Protein AF-D3AP12-F1 (afdb_monomer_lite)

Radius of gyration: 23.15 Å; chains: 1; bounding box: 56×52×68 Å

Secondary structure (DSSP, 8-state):
-IIIIIIHHT-TTEEEGGGGGGSPPP-TT--SSHHHHTTT-GGGSS----PPPB-TTSPBPSS----SPTTTT-EEE-HHHHHHHHHHHHSSSS---HHHHHHHSSPEEPTTSPEESEETTEEE-SSTTEEEEEEEETTEEEEEEEE-STTS-EEEEEEESBTT---HHHHHHHHHTT-GGGS--S-TTTEEEEEESS-HHHHHHHHHHHHHHTT--EEEEEEHHHHHHHTT----SEEEEEE--HHHHHHHHHH-GGGGGG-SEEEEEEE-TTS-EEEEEE-HHHHHHTTT-TT-HHHHHHHHHHHHHHHHHH---

Foldseek 3Di:
DCVLQCVLLVQPFKDFPVCNVVFDADDPVDDPCLVVVCVVDVCSVDHDHDDFFAEPVRDTDPDPDPPDDPVGDRMDHDLVSVVSSVVCLLDCNNPVDVVVNVQQQDFDQDPVRDTHQDGSQWGHFLQASWIKHWDFDHRKIWIWIARNPPVQGDIDIDIGSGGPDDCVQVRQCVSCVVPVSSHPVDDVVFKDKDWFRDALVQLVVLLVVVCVVVVKDFPDKDFVQVVQVVVVHHDFGKIKTAIGDPVLVVVLCVLPVVLVVCDDFMWMWGADPSRIIMIIGTQQLVSCVVVPCSVPPSSVVVNVVSVVSNVSSRDPD

Structure (mmCIF, N/CA/C/O backbone):
data_AF-D3AP12-F1
#
_entry.id   AF-D3AP12-F1
#
loop_
_atom_site.group_PDB
_atom_site.id
_atom_site.type_symbol
_atom_site.label_atom_id
_atom_site.label_alt_id
_atom_site.label_comp_id
_atom_site.label_asym_id
_atom_site.label_entity_id
_atom_site.label_seq_id
_atom_site.pdbx_PDB_ins_code
_atom_site.Cartn_x
_atom_site.Cartn_y
_atom_site.Cartn_z
_atom_site.occupancy
_atom_site.B_iso_or_equiv
_atom_site.auth_seq_id
_atom_site.auth_comp_id
_atom_site.auth_asym_id
_atom_site.auth_atom_id
_atom_site.pdbx_PDB_model_num
ATOM 1 N N . MET A 1 1 ? 12.967 12.420 -22.896 1.00 84.19 1 MET A N 1
ATOM 2 C CA . MET A 1 1 ? 12.686 11.049 -22.426 1.00 84.19 1 MET A CA 1
ATOM 3 C C . MET A 1 1 ? 13.254 10.006 -23.385 1.00 84.19 1 MET A C 1
ATOM 5 O O . MET A 1 1 ? 14.245 9.418 -22.995 1.00 84.19 1 MET A O 1
ATOM 9 N N . LYS A 1 2 ? 12.761 9.862 -24.634 1.00 89.25 2 LYS A N 1
ATOM 10 C CA . LYS A 1 2 ? 13.274 8.876 -25.624 1.00 89.25 2 LYS A CA 1
ATOM 11 C C . LYS A 1 2 ? 14.811 8.801 -25.703 1.00 89.25 2 LYS A C 1
ATOM 13 O O . LYS A 1 2 ? 15.389 7.842 -25.213 1.00 89.25 2 LYS A O 1
ATOM 18 N N . LYS A 1 3 ? 15.476 9.868 -26.162 1.00 92.50 3 LYS A N 1
ATOM 19 C CA . LYS A 1 3 ? 16.948 9.924 -26.269 1.00 92.50 3 LYS A CA 1
ATOM 20 C C . LYS A 1 3 ? 17.700 9.720 -24.947 1.00 92.50 3 LYS A C 1
ATOM 22 O O . LYS A 1 3 ? 18.680 8.995 -24.881 1.00 92.50 3 LYS A O 1
ATOM 27 N N . ASN A 1 4 ? 17.256 10.397 -23.887 1.00 92.25 4 ASN A N 1
ATOM 28 C CA . ASN A 1 4 ? 18.016 10.497 -22.633 1.00 92.25 4 ASN A CA 1
ATOM 29 C C . ASN A 1 4 ? 17.721 9.370 -21.630 1.00 92.25 4 ASN A C 1
ATOM 31 O O . ASN A 1 4 ? 18.328 9.360 -20.566 1.00 92.25 4 ASN A O 1
ATOM 35 N N . GLN A 1 5 ? 16.757 8.492 -21.914 1.00 93.88 5 GLN A N 1
ATOM 36 C CA . GLN A 1 5 ? 16.388 7.381 -21.033 1.00 93.88 5 GLN A CA 1
ATOM 37 C C . GLN A 1 5 ? 16.180 6.099 -21.839 1.00 93.88 5 GLN A C 1
ATOM 39 O O . GLN A 1 5 ? 16.928 5.154 -21.639 1.00 93.88 5 GLN A O 1
ATOM 44 N N . PHE A 1 6 ? 15.232 6.077 -22.785 1.00 94.44 6 PHE A N 1
ATOM 45 C CA . PHE A 1 6 ? 14.882 4.845 -23.509 1.00 94.44 6 PHE A CA 1
ATOM 46 C C . PHE A 1 6 ? 16.038 4.363 -24.392 1.00 94.44 6 PHE A C 1
ATOM 48 O O . PHE A 1 6 ? 16.522 3.252 -24.225 1.00 94.44 6 PHE A O 1
ATOM 55 N N . GLU A 1 7 ? 16.532 5.226 -25.283 1.00 94.56 7 GLU A N 1
ATOM 56 C CA . GLU A 1 7 ? 17.661 4.921 -26.171 1.00 94.56 7 GLU A CA 1
ATOM 57 C C . GLU A 1 7 ? 18.966 4.781 -25.383 1.00 94.56 7 GLU A C 1
ATOM 59 O O . GLU A 1 7 ? 19.749 3.876 -25.649 1.00 94.56 7 GLU A O 1
ATOM 64 N N . LEU A 1 8 ? 19.181 5.649 -24.384 1.00 94.62 8 LEU A N 1
ATOM 65 C CA . LEU A 1 8 ? 20.383 5.631 -23.546 1.00 94.62 8 LEU A CA 1
ATOM 66 C C . LEU A 1 8 ? 20.559 4.299 -22.802 1.00 94.62 8 LEU A C 1
ATOM 68 O O . LEU A 1 8 ? 21.684 3.821 -22.687 1.00 94.62 8 LEU A O 1
ATOM 72 N N . LEU A 1 9 ? 19.468 3.727 -22.288 1.00 95.31 9 LEU A N 1
ATOM 73 C CA . LEU A 1 9 ? 19.483 2.452 -21.566 1.00 95.31 9 LEU A CA 1
ATOM 74 C C . LEU A 1 9 ? 19.163 1.247 -22.460 1.00 95.31 9 LEU A C 1
ATOM 76 O O . LEU A 1 9 ? 19.196 0.117 -21.985 1.00 95.31 9 LEU A O 1
ATOM 80 N N . GLY A 1 10 ? 18.861 1.468 -23.743 1.00 94.69 10 GLY A N 1
ATOM 81 C CA . GLY A 1 10 ? 18.503 0.401 -24.673 1.00 94.69 10 GLY A CA 1
ATOM 82 C C . GLY A 1 10 ? 17.196 -0.315 -24.315 1.00 94.69 10 GLY A C 1
ATOM 83 O O . GLY A 1 10 ? 17.117 -1.527 -24.489 1.00 94.69 10 GLY A O 1
ATOM 84 N N . LEU A 1 11 ? 16.192 0.415 -23.819 1.00 94.38 11 LEU A N 1
ATOM 85 C CA . LEU A 1 11 ? 14.867 -0.118 -23.473 1.00 94.38 11 LEU A CA 1
ATOM 86 C C . LEU A 1 11 ? 14.094 -0.456 -24.758 1.00 94.38 11 LEU A C 1
ATOM 88 O O . LEU A 1 11 ? 13.588 0.438 -25.443 1.00 94.38 11 LEU A O 1
ATOM 92 N N . LYS A 1 12 ? 14.077 -1.738 -25.134 1.00 90.62 12 LYS A N 1
ATOM 93 C CA . LYS A 1 12 ? 13.612 -2.210 -26.453 1.00 90.62 12 LYS A CA 1
ATOM 94 C C . LYS A 1 12 ? 12.097 -2.327 -26.568 1.00 90.62 12 LYS A C 1
ATOM 96 O O . LYS A 1 12 ? 11.586 -2.289 -27.682 1.00 90.62 12 LYS A O 1
ATOM 101 N N . HIS A 1 13 ? 11.401 -2.459 -25.448 1.00 92.38 13 HIS A N 1
ATOM 102 C CA . HIS A 1 13 ? 9.959 -2.666 -25.341 1.00 92.38 13 HIS A CA 1
ATOM 103 C C . HIS A 1 13 ? 9.281 -1.492 -24.625 1.00 92.38 13 HIS A C 1
ATOM 105 O O . HIS A 1 13 ? 8.250 -1.660 -23.977 1.00 92.38 13 HIS A O 1
ATOM 111 N N . THR A 1 14 ? 9.863 -0.294 -24.751 1.00 93.94 14 THR A N 1
ATOM 112 C CA . THR A 1 14 ? 9.363 0.940 -24.143 1.00 93.94 14 THR A CA 1
ATOM 113 C C . THR A 1 14 ? 9.067 1.994 -25.200 1.00 93.94 14 THR A C 1
ATOM 115 O O . THR A 1 14 ? 9.917 2.341 -26.022 1.00 93.94 14 THR A O 1
ATOM 118 N N . SER A 1 15 ? 7.861 2.557 -25.176 1.00 92.12 15 SER A N 1
ATOM 119 C CA . SER A 1 15 ? 7.468 3.640 -26.079 1.00 92.12 15 SER A CA 1
ATOM 120 C C . SER A 1 15 ? 6.379 4.527 -25.472 1.00 92.12 15 SER A C 1
ATOM 122 O O . SER A 1 15 ? 5.892 4.279 -24.373 1.00 92.12 15 SER A O 1
ATOM 124 N N . PHE A 1 16 ? 6.012 5.592 -26.184 1.00 91.06 16 PHE A N 1
ATOM 125 C CA . PHE A 1 16 ? 4.726 6.247 -25.937 1.00 91.06 16 PHE A CA 1
ATOM 126 C C . PHE A 1 16 ? 3.632 5.523 -26.725 1.00 91.06 16 PHE A C 1
ATOM 128 O O . PHE A 1 16 ? 3.944 4.760 -27.638 1.00 91.06 16 PHE A O 1
ATOM 135 N N . SER A 1 17 ? 2.363 5.790 -26.417 1.00 86.19 17 SER A N 1
ATOM 136 C CA . SER A 1 17 ? 1.217 5.137 -27.074 1.00 86.19 17 SER A CA 1
ATOM 137 C C . SER A 1 17 ? 1.277 5.151 -28.612 1.00 86.19 17 SER A C 1
ATOM 139 O O . SER A 1 17 ? 0.956 4.150 -29.248 1.00 86.19 17 SER A O 1
ATOM 141 N N . ASP A 1 18 ? 1.766 6.241 -29.215 1.00 85.88 18 ASP A N 1
ATOM 142 C CA . ASP A 1 18 ? 1.942 6.388 -30.670 1.00 85.88 18 ASP A CA 1
ATOM 143 C C . ASP A 1 18 ? 3.005 5.456 -31.283 1.00 85.88 18 ASP A C 1
ATOM 145 O O . ASP A 1 18 ? 3.006 5.228 -32.492 1.00 85.88 18 ASP A O 1
ATOM 149 N N . GLY A 1 19 ? 3.910 4.913 -30.466 1.00 87.81 19 GLY A N 1
ATOM 150 C CA . GLY A 1 19 ? 4.973 4.000 -30.879 1.00 87.81 19 GLY A CA 1
ATOM 151 C C . GLY A 1 19 ? 4.616 2.517 -30.783 1.00 87.81 19 GLY A C 1
ATOM 152 O O . GLY A 1 19 ? 5.310 1.709 -31.398 1.00 87.81 19 GLY A O 1
ATOM 153 N N . LEU A 1 20 ? 3.542 2.152 -30.074 1.00 86.00 20 LEU A N 1
ATOM 154 C CA . LEU A 1 20 ? 3.150 0.751 -29.869 1.00 86.00 20 LEU A CA 1
ATOM 155 C C . LEU A 1 20 ? 2.959 -0.045 -31.173 1.00 86.00 20 LEU A C 1
ATOM 157 O O . LEU A 1 20 ? 3.467 -1.166 -31.242 1.00 86.00 20 LEU A O 1
ATOM 161 N N . PRO A 1 21 ? 2.324 0.501 -32.236 1.00 86.25 21 PRO A N 1
ATOM 162 C CA . PRO A 1 21 ? 2.138 -0.237 -33.488 1.00 86.25 21 PRO A CA 1
ATOM 163 C C . PRO A 1 21 ? 3.442 -0.619 -34.203 1.00 86.25 21 PRO A C 1
ATOM 165 O O . PRO A 1 21 ? 3.416 -1.453 -35.104 1.00 86.25 21 PRO A O 1
ATOM 168 N N . ALA A 1 22 ? 4.575 -0.005 -33.843 1.00 86.88 22 ALA A N 1
ATOM 169 C CA . ALA A 1 22 ? 5.873 -0.323 -34.433 1.00 86.88 22 ALA A CA 1
ATOM 170 C C . ALA A 1 22 ? 6.513 -1.586 -33.833 1.00 86.88 22 ALA A C 1
ATOM 172 O O . ALA A 1 22 ? 7.444 -2.134 -34.427 1.00 86.88 22 ALA A O 1
ATOM 173 N N . PHE A 1 23 ? 6.041 -2.056 -32.672 1.00 86.75 23 PHE A N 1
ATOM 174 C CA . PHE A 1 23 ? 6.537 -3.292 -32.079 1.00 86.75 23 PHE A CA 1
ATOM 175 C C . PHE A 1 23 ? 5.974 -4.505 -32.803 1.00 86.75 23 PHE A C 1
ATOM 177 O O . PHE A 1 23 ? 4.769 -4.612 -33.045 1.00 86.75 23 PHE A O 1
ATOM 184 N N . ARG A 1 24 ? 6.855 -5.462 -33.095 1.00 84.94 24 ARG A N 1
ATOM 185 C CA . ARG A 1 24 ? 6.434 -6.766 -33.590 1.00 84.94 24 ARG A CA 1
ATOM 186 C C . ARG A 1 24 ? 5.624 -7.465 -32.502 1.00 84.94 24 ARG A C 1
ATOM 188 O O . ARG A 1 24 ? 6.163 -7.739 -31.439 1.00 84.94 24 ARG A O 1
ATOM 195 N N . GLN A 1 25 ? 4.373 -7.774 -32.814 1.00 84.62 25 GLN A N 1
ATOM 196 C CA . GLN A 1 25 ? 3.506 -8.566 -31.952 1.00 84.62 25 GLN A CA 1
ATOM 197 C C . GLN A 1 25 ? 3.727 -10.058 -32.219 1.00 84.62 25 GLN A C 1
ATOM 199 O O . GLN A 1 25 ? 3.940 -10.460 -33.371 1.00 84.62 25 GLN A O 1
ATOM 204 N N . GLU A 1 26 ? 3.689 -10.867 -31.168 1.00 80.88 26 GLU A N 1
ATOM 205 C CA . GLU A 1 26 ? 3.575 -12.317 -31.295 1.00 80.88 26 GLU A CA 1
ATOM 206 C C . GLU A 1 26 ? 2.230 -12.707 -31.932 1.00 80.88 26 GLU A C 1
ATOM 208 O O . GLU A 1 26 ? 1.208 -12.052 -31.724 1.00 80.88 26 GLU A O 1
ATOM 213 N N . ASP A 1 27 ? 2.236 -13.762 -32.750 1.00 76.56 27 ASP A N 1
ATOM 214 C CA . ASP A 1 27 ? 1.015 -14.299 -33.348 1.00 76.56 27 ASP A CA 1
ATOM 215 C C . ASP A 1 27 ? 0.343 -15.279 -32.380 1.00 76.56 27 ASP A C 1
ATOM 217 O O . ASP A 1 27 ? 0.684 -16.460 -32.316 1.00 76.56 27 ASP A O 1
ATOM 221 N N . LEU A 1 28 ? -0.635 -14.768 -31.635 1.00 73.19 28 LEU A N 1
ATOM 222 C CA . LEU A 1 28 ? -1.383 -15.516 -30.621 1.00 73.19 28 LEU A CA 1
ATOM 223 C C . LEU A 1 28 ? -2.381 -16.525 -31.210 1.00 73.19 28 LEU A C 1
ATOM 225 O O . LEU A 1 28 ? -3.002 -17.277 -30.460 1.00 73.19 28 LEU A O 1
ATOM 229 N N . SER A 1 29 ? -2.585 -16.536 -32.534 1.00 73.94 29 SER A N 1
ATOM 230 C CA . SER A 1 29 ? -3.468 -17.513 -33.188 1.00 73.94 29 SER A CA 1
ATOM 231 C C . SER A 1 29 ? -2.825 -18.897 -33.312 1.00 73.94 29 SER A C 1
ATOM 233 O O . SER A 1 29 ? -3.521 -19.897 -33.504 1.00 73.94 29 SER A O 1
ATOM 235 N N . LEU A 1 30 ? -1.501 -18.972 -33.171 1.00 71.06 30 LEU A N 1
ATOM 236 C CA . LEU A 1 30 ? -0.757 -20.220 -33.171 1.00 71.06 30 LEU A CA 1
ATOM 237 C C . LEU A 1 30 ? -0.972 -20.920 -31.818 1.00 71.06 30 LEU A C 1
ATOM 239 O O . LEU A 1 30 ? -0.558 -20.424 -30.778 1.00 71.06 30 LEU A O 1
ATOM 243 N N . SER A 1 31 ? -1.642 -22.074 -31.805 1.00 65.88 31 SER A N 1
ATOM 244 C CA . SER A 1 31 ? -1.930 -22.819 -30.564 1.00 65.88 31 SER A CA 1
ATOM 245 C C . SER A 1 31 ? -1.052 -24.058 -30.369 1.00 65.88 31 SER A C 1
ATOM 247 O O . SER A 1 31 ? -0.872 -24.524 -29.245 1.00 65.88 31 SER A O 1
ATOM 249 N N . GLU A 1 32 ? -0.486 -24.608 -31.445 1.00 66.75 32 GLU A N 1
ATOM 250 C CA . GLU A 1 32 ? 0.343 -25.814 -31.392 1.00 66.75 32 GLU A CA 1
ATOM 251 C C . GLU A 1 32 ? 1.835 -25.468 -31.493 1.00 66.75 32 GLU A C 1
ATOM 253 O O . GLU A 1 32 ? 2.272 -24.755 -32.390 1.00 66.75 32 GLU A O 1
ATOM 258 N N . TYR A 1 33 ? 2.632 -25.994 -30.558 1.00 66.81 33 TYR A N 1
ATOM 259 C CA . TYR A 1 33 ? 4.102 -25.923 -30.555 1.00 66.81 33 TYR A CA 1
ATOM 260 C C . TYR A 1 33 ? 4.740 -24.517 -30.555 1.00 66.81 33 TYR A C 1
ATOM 262 O O . TYR A 1 33 ? 5.944 -24.416 -30.785 1.00 66.81 33 TYR A O 1
ATOM 270 N N . VAL A 1 34 ? 4.011 -23.443 -30.220 1.00 68.06 34 VAL A N 1
ATOM 271 C CA . VAL A 1 34 ? 4.576 -22.073 -30.118 1.00 68.06 34 VA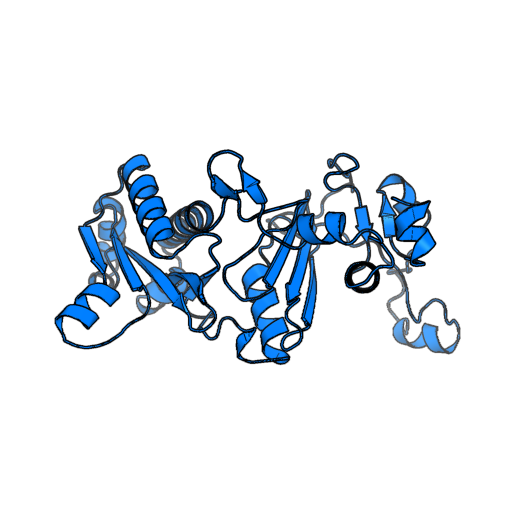L A CA 1
ATOM 272 C C . VAL A 1 34 ? 5.789 -22.013 -29.191 1.00 68.06 34 VAL A C 1
ATOM 274 O O . VAL A 1 34 ? 6.839 -21.488 -29.553 1.00 68.06 34 VAL A O 1
ATOM 277 N N . HIS A 1 35 ? 5.708 -22.703 -28.054 1.00 68.38 35 HIS A N 1
ATOM 278 C CA . HIS A 1 35 ? 6.803 -22.850 -27.095 1.00 68.38 35 HIS A CA 1
ATOM 279 C C . HIS A 1 35 ? 8.007 -23.659 -27.627 1.00 68.38 35 HIS A C 1
ATOM 281 O O . HIS A 1 35 ? 8.932 -23.927 -26.874 1.00 68.38 35 HIS A O 1
ATOM 287 N N . GLN A 1 36 ? 8.010 -24.113 -28.883 1.00 82.44 36 GLN A N 1
ATOM 288 C CA . GLN A 1 36 ? 9.147 -24.770 -29.539 1.00 82.44 36 GLN A CA 1
ATOM 289 C C . GLN A 1 36 ? 9.766 -23.889 -30.631 1.00 82.44 36 GLN A C 1
ATOM 291 O O . GLN A 1 36 ? 10.908 -24.136 -31.018 1.00 82.44 36 GLN A O 1
ATOM 296 N N . ILE A 1 37 ? 9.059 -22.856 -31.111 1.00 82.69 37 ILE A N 1
ATOM 297 C CA . ILE A 1 37 ? 9.504 -22.002 -32.226 1.00 82.69 37 ILE A CA 1
ATOM 298 C C . ILE A 1 37 ? 10.814 -21.280 -31.879 1.00 82.69 37 ILE A C 1
ATOM 300 O O . ILE A 1 37 ? 11.678 -21.124 -32.746 1.00 82.69 37 ILE A O 1
ATOM 304 N N . PHE A 1 38 ? 11.027 -20.951 -30.598 1.00 84.38 38 PHE A N 1
ATOM 305 C CA . PHE A 1 38 ? 12.273 -20.351 -30.109 1.00 84.38 38 PHE A CA 1
ATOM 306 C C . PHE A 1 38 ? 13.526 -21.182 -30.439 1.00 84.38 38 PHE A C 1
ATOM 308 O O . PHE A 1 38 ? 14.624 -20.634 -30.520 1.00 84.38 38 PHE A O 1
ATOM 315 N N . LYS A 1 39 ? 13.383 -22.502 -30.649 1.00 86.69 39 LYS A N 1
ATOM 316 C CA . LYS A 1 39 ? 14.495 -23.403 -30.995 1.00 86.69 39 LYS A CA 1
ATOM 317 C C . LYS A 1 39 ? 15.053 -23.149 -32.393 1.00 86.69 39 LYS A C 1
ATOM 319 O O . LYS A 1 39 ? 16.204 -23.486 -32.655 1.00 86.69 39 LYS A O 1
ATOM 324 N N . THR A 1 40 ? 14.243 -22.592 -33.289 1.00 89.44 40 THR A N 1
ATOM 325 C CA . THR A 1 40 ? 14.605 -22.329 -34.690 1.00 89.44 40 THR A CA 1
ATOM 326 C C . THR A 1 40 ? 14.590 -20.845 -35.041 1.00 89.44 40 THR A C 1
ATOM 328 O O . THR A 1 40 ? 15.234 -20.442 -36.005 1.00 89.44 40 THR A O 1
ATOM 331 N N . ASP A 1 41 ? 13.879 -20.023 -34.268 1.00 85.12 41 ASP A N 1
ATOM 332 C CA . ASP A 1 41 ? 13.794 -18.578 -34.447 1.00 85.12 41 ASP A CA 1
ATOM 333 C C . ASP A 1 41 ? 13.975 -17.865 -33.103 1.00 85.12 41 ASP A C 1
ATOM 335 O O . ASP A 1 41 ? 13.060 -17.794 -32.282 1.00 85.12 41 ASP A O 1
ATOM 339 N N . GLY A 1 42 ? 15.160 -17.282 -32.899 1.00 83.31 42 GLY A N 1
ATOM 340 C CA . GLY A 1 42 ? 15.513 -16.591 -31.656 1.00 83.31 42 GLY A CA 1
ATOM 341 C C . GLY A 1 42 ? 14.620 -15.391 -31.320 1.00 83.31 42 GLY A C 1
ATOM 342 O O . GLY A 1 42 ? 14.643 -14.910 -30.191 1.00 83.31 42 GLY A O 1
ATOM 343 N N . ARG A 1 43 ? 13.794 -14.919 -32.261 1.00 80.75 43 ARG A N 1
ATOM 344 C CA . ARG A 1 43 ? 12.836 -13.829 -32.026 1.00 80.75 43 ARG A CA 1
ATOM 345 C C . ARG A 1 43 ? 11.682 -14.236 -31.098 1.00 80.75 43 ARG A C 1
ATOM 347 O O . ARG A 1 43 ? 10.991 -13.353 -30.616 1.00 80.75 43 ARG A O 1
ATOM 354 N N . TYR A 1 44 ? 11.496 -15.532 -30.844 1.00 80.69 44 TYR A N 1
ATOM 355 C CA . TYR A 1 44 ? 10.515 -16.065 -29.887 1.00 80.69 44 TYR A CA 1
ATOM 356 C C . TYR A 1 44 ? 11.130 -16.387 -28.510 1.00 80.69 44 TYR A C 1
ATOM 358 O O . TYR A 1 44 ? 10.481 -17.014 -27.682 1.00 80.69 44 TYR A O 1
ATOM 366 N N . ILE A 1 45 ? 12.388 -15.994 -28.256 1.00 83.06 45 ILE A N 1
ATOM 367 C CA . ILE A 1 45 ? 13.013 -16.098 -26.921 1.00 83.06 45 ILE A CA 1
ATOM 368 C C . ILE A 1 45 ? 12.530 -14.964 -26.002 1.00 83.06 45 ILE A C 1
ATOM 370 O O . ILE A 1 45 ? 12.382 -15.168 -24.803 1.00 83.06 45 ILE A O 1
ATOM 374 N N . ASP A 1 46 ? 12.287 -13.786 -26.578 1.00 80.50 46 ASP A N 1
ATOM 375 C CA . ASP A 1 46 ? 11.794 -12.579 -25.904 1.00 80.50 46 ASP A CA 1
ATOM 376 C C . ASP A 1 46 ? 10.719 -11.928 -26.798 1.00 80.50 46 ASP A C 1
ATOM 378 O O . ASP A 1 46 ? 10.985 -10.915 -27.457 1.00 80.50 46 ASP A O 1
ATOM 382 N N . PRO A 1 47 ? 9.558 -12.592 -26.975 1.00 81.25 47 PRO A N 1
ATOM 383 C CA . PRO A 1 47 ? 8.483 -12.060 -27.797 1.00 81.25 47 PRO A CA 1
ATOM 384 C C . PRO A 1 47 ? 7.795 -10.887 -27.089 1.00 81.25 47 PRO A C 1
ATOM 386 O O . PRO A 1 47 ? 7.721 -10.827 -25.863 1.00 81.25 47 PRO A O 1
ATOM 389 N N . ALA A 1 48 ? 7.256 -9.957 -27.877 1.00 81.12 48 ALA A N 1
ATOM 390 C CA . ALA A 1 48 ? 6.483 -8.834 -27.366 1.00 81.12 48 ALA A CA 1
ATOM 391 C C . ALA A 1 48 ? 5.004 -8.991 -27.730 1.00 81.12 48 ALA A C 1
ATOM 393 O O . ALA A 1 48 ? 4.655 -9.292 -28.872 1.00 81.12 48 ALA A O 1
ATOM 394 N N . GLU A 1 49 ? 4.137 -8.717 -26.761 1.00 83.62 49 GLU A N 1
ATOM 395 C CA . GLU A 1 49 ? 2.692 -8.656 -26.939 1.00 83.62 49 GLU A CA 1
ATOM 396 C C . GLU A 1 49 ? 2.149 -7.443 -26.181 1.00 83.62 49 GLU A C 1
ATOM 398 O O . GLU A 1 49 ? 2.480 -7.200 -25.017 1.00 83.62 49 GLU A O 1
ATOM 403 N N . THR A 1 50 ? 1.298 -6.664 -26.841 1.00 86.94 50 THR A N 1
ATOM 404 C CA . THR A 1 50 ? 0.556 -5.592 -26.183 1.00 86.94 50 THR A CA 1
ATOM 405 C C . THR A 1 50 ? -0.606 -6.206 -25.416 1.00 86.94 50 THR A C 1
ATOM 407 O O . THR A 1 50 ? -1.571 -6.674 -26.016 1.00 86.94 50 THR A O 1
ATOM 410 N N . ALA A 1 51 ? -0.527 -6.179 -24.087 1.00 87.50 51 ALA A N 1
ATOM 411 C CA . ALA A 1 51 ? -1.560 -6.756 -23.238 1.00 87.50 51 ALA A CA 1
ATOM 412 C C . ALA A 1 51 ? -2.949 -6.142 -23.504 1.00 87.50 51 ALA A C 1
ATOM 414 O O . ALA A 1 51 ? -3.111 -4.922 -23.579 1.00 87.50 51 ALA A O 1
ATOM 415 N N . VAL A 1 52 ? -3.968 -6.999 -23.582 1.00 86.50 52 VAL A N 1
ATOM 416 C CA . VAL A 1 52 ? -5.381 -6.596 -23.649 1.00 86.50 52 VAL A CA 1
ATOM 417 C C . VAL A 1 52 ? -5.825 -6.048 -22.296 1.00 86.50 52 VAL A C 1
ATOM 419 O O . VAL A 1 52 ? -5.591 -6.707 -21.286 1.00 86.50 52 VAL A O 1
ATOM 422 N N . SER A 1 53 ? -6.501 -4.896 -22.269 1.00 87.25 53 SER A N 1
ATOM 423 C CA . SER A 1 53 ? -7.042 -4.281 -21.052 1.00 87.25 53 SER A CA 1
ATOM 424 C C . SER A 1 53 ? -8.460 -4.723 -20.704 1.00 87.25 53 SER A C 1
ATOM 426 O O . SER A 1 53 ? -9.331 -4.848 -21.569 1.00 87.25 53 SER A O 1
ATOM 428 N N . TYR A 1 54 ? -8.718 -4.847 -19.400 1.00 86.94 54 TYR A N 1
ATOM 429 C CA . TYR A 1 54 ? -9.994 -5.308 -18.859 1.00 86.94 54 TYR A CA 1
ATOM 430 C C . TYR A 1 54 ? -10.634 -4.292 -17.907 1.00 86.94 54 TYR A C 1
ATOM 432 O O . TYR A 1 54 ? -9.973 -3.658 -17.078 1.00 86.94 54 TYR A O 1
ATOM 440 N N . ARG A 1 55 ? -11.960 -4.169 -18.007 1.00 83.56 55 ARG A N 1
ATOM 441 C CA . ARG A 1 55 ? -12.810 -3.457 -17.046 1.00 83.56 55 ARG A CA 1
ATOM 442 C C . ARG A 1 55 ? -12.966 -4.254 -15.754 1.00 83.56 55 ARG A C 1
ATOM 444 O O . ARG A 1 55 ? -12.636 -5.436 -15.663 1.00 83.56 55 ARG A O 1
ATOM 451 N N . SER A 1 56 ? -13.528 -3.605 -14.737 1.00 78.56 56 SER A N 1
ATOM 452 C CA . SER A 1 56 ? -13.827 -4.233 -13.446 1.00 78.56 56 SER A CA 1
ATOM 453 C C . SER A 1 56 ? -14.792 -5.423 -13.548 1.00 78.56 56 SER A C 1
ATOM 455 O O . SER A 1 56 ? -14.677 -6.341 -12.736 1.00 78.56 56 SER A O 1
ATOM 457 N N . ASP A 1 57 ? -15.678 -5.431 -14.548 1.00 82.19 57 ASP A N 1
ATOM 458 C CA . ASP A 1 57 ? -16.632 -6.508 -14.853 1.00 82.19 57 ASP A CA 1
ATOM 459 C C . ASP A 1 57 ? -16.048 -7.643 -15.719 1.00 82.19 57 ASP A C 1
ATOM 461 O O . ASP A 1 57 ? -16.753 -8.600 -16.030 1.00 82.19 57 ASP A O 1
ATOM 465 N N . GLY A 1 58 ? -14.768 -7.556 -16.100 1.00 81.31 58 GLY A N 1
ATOM 466 C CA . GLY A 1 58 ? -14.093 -8.539 -16.950 1.00 81.31 58 GLY A CA 1
ATOM 467 C C . GLY A 1 58 ? -14.312 -8.345 -18.452 1.00 81.31 58 GLY A C 1
ATOM 468 O O . GLY A 1 58 ? -13.767 -9.112 -19.242 1.00 81.31 58 GLY A O 1
ATOM 469 N N . SER A 1 59 ? -15.063 -7.325 -18.878 1.00 84.56 59 SER A N 1
ATOM 470 C CA . SER A 1 59 ? -15.181 -6.979 -20.297 1.00 84.56 59 SER A CA 1
ATOM 471 C C . SER A 1 59 ? -13.918 -6.289 -20.820 1.00 84.56 59 SER A C 1
ATOM 473 O O . SER A 1 59 ? -13.236 -5.559 -20.100 1.00 84.56 59 SER A O 1
ATOM 475 N N . VAL A 1 60 ? -13.615 -6.490 -22.101 1.00 85.44 60 VAL A N 1
ATOM 476 C CA . VAL A 1 60 ? -12.441 -5.900 -22.758 1.00 85.44 60 VAL A CA 1
ATOM 477 C C . VAL A 1 60 ? -12.672 -4.415 -23.061 1.00 85.44 60 VAL A C 1
ATOM 479 O O . VAL A 1 60 ? -13.759 -4.008 -23.493 1.00 85.44 60 VAL A O 1
ATOM 482 N N . TYR A 1 61 ? -11.645 -3.587 -22.867 1.00 78.88 61 TYR A N 1
ATOM 483 C CA . TYR A 1 61 ? -11.633 -2.213 -23.370 1.00 78.88 61 TYR A CA 1
ATOM 484 C C . TYR A 1 61 ? -11.407 -2.210 -24.897 1.00 78.88 61 TYR A C 1
ATOM 486 O O . TYR A 1 61 ? -10.414 -2.754 -25.370 1.00 78.88 61 TYR A O 1
ATOM 494 N N . PRO A 1 62 ? -12.302 -1.599 -25.697 1.00 64.81 62 PRO A N 1
ATOM 495 C CA . PRO A 1 62 ? -12.315 -1.781 -27.152 1.00 64.81 62 PRO A CA 1
ATOM 496 C C . PRO A 1 62 ? -11.170 -1.078 -27.899 1.00 64.81 62 PRO A C 1
ATOM 498 O O . PRO A 1 62 ? -10.868 -1.463 -29.024 1.00 64.81 62 PRO A O 1
ATOM 501 N N . GLN A 1 63 ? -10.541 -0.053 -27.314 1.00 64.25 63 GLN A N 1
ATOM 502 C CA . GLN A 1 63 ? -9.366 0.624 -27.872 1.00 64.25 63 GLN A CA 1
ATOM 503 C C . GLN A 1 63 ? -8.445 1.096 -26.742 1.00 64.25 63 GLN A C 1
ATOM 505 O O . GLN A 1 63 ? -8.915 1.719 -25.786 1.00 64.25 63 GLN A O 1
ATOM 510 N N . LEU A 1 64 ? -7.136 0.850 -26.884 1.00 63.06 64 LEU A N 1
ATOM 511 C CA . LEU A 1 64 ? -6.105 1.527 -26.098 1.00 63.06 64 LEU A CA 1
ATOM 512 C C . LEU A 1 64 ? -6.060 3.002 -26.520 1.00 63.06 64 LEU A C 1
ATOM 514 O O . LEU A 1 64 ? -5.316 3.387 -27.418 1.00 63.06 64 LEU A O 1
ATOM 518 N N . HIS A 1 65 ? -6.861 3.842 -25.874 1.00 57.31 65 HIS A N 1
ATOM 519 C CA . HIS A 1 65 ? -6.593 5.275 -25.851 1.00 57.31 65 HIS A CA 1
ATOM 520 C C . HIS A 1 65 ? -5.821 5.553 -24.577 1.00 57.31 65 HIS A C 1
ATOM 522 O O . HIS A 1 65 ? -6.384 5.486 -23.486 1.00 57.31 65 HIS A O 1
ATOM 528 N N . SER A 1 66 ? -4.530 5.859 -24.704 1.00 61.31 66 SER A N 1
ATOM 529 C CA . SER A 1 66 ? -3.828 6.513 -23.606 1.00 61.31 66 SER A CA 1
ATOM 530 C C . SER A 1 66 ? -4.494 7.873 -23.406 1.00 61.31 66 SER A C 1
ATOM 532 O O . SER A 1 66 ? -4.235 8.828 -24.133 1.00 61.31 66 SER A O 1
ATOM 534 N N . SER A 1 67 ? -5.419 7.953 -22.451 1.00 62.31 67 SER A N 1
ATOM 535 C CA . SER A 1 67 ? -6.022 9.217 -22.021 1.00 62.31 67 SER A CA 1
ATOM 536 C C . SER A 1 67 ? -5.046 10.052 -21.185 1.00 62.31 67 SER A C 1
ATOM 538 O O . SER A 1 67 ? -5.394 11.141 -20.730 1.00 62.31 67 SER A O 1
ATOM 540 N N . ALA A 1 68 ? -3.844 9.528 -20.929 1.00 68.88 68 ALA A N 1
ATOM 541 C CA . ALA A 1 68 ? -2.827 10.165 -20.120 1.00 68.88 68 ALA A CA 1
ATOM 542 C C . ALA A 1 68 ? -2.009 11.164 -20.945 1.00 68.88 68 ALA A C 1
ATOM 544 O O . ALA A 1 68 ? -1.606 10.911 -22.079 1.00 68.88 68 ALA A O 1
ATOM 545 N N . LEU A 1 69 ? -1.708 12.309 -20.337 1.00 79.69 69 LEU A N 1
ATOM 546 C CA . LEU A 1 69 ? -0.802 13.285 -20.925 1.00 79.69 69 LEU A CA 1
ATOM 547 C C . LEU A 1 69 ? 0.645 12.778 -20.862 1.00 79.69 69 LEU A C 1
ATOM 549 O O . LEU A 1 69 ? 1.068 12.118 -19.902 1.00 79.69 69 LEU A O 1
ATOM 553 N N . ARG A 1 70 ? 1.445 13.156 -21.865 1.00 82.31 70 ARG A N 1
ATOM 554 C CA . ARG A 1 70 ? 2.901 12.972 -21.815 1.00 82.31 70 ARG A CA 1
ATOM 555 C C . ARG A 1 70 ? 3.467 13.668 -20.580 1.00 82.31 70 ARG A C 1
ATOM 557 O O . ARG A 1 70 ? 3.150 14.820 -20.310 1.00 82.31 70 ARG A O 1
ATOM 564 N N . GLY A 1 71 ? 4.324 12.956 -19.853 1.00 79.62 71 GLY A N 1
ATOM 565 C CA . GLY A 1 71 ? 4.880 13.415 -18.577 1.00 79.62 71 GLY A CA 1
ATOM 566 C C . GLY A 1 71 ? 4.044 13.049 -17.348 1.00 79.62 71 GLY A C 1
ATOM 567 O O . GLY A 1 71 ? 4.558 13.193 -16.247 1.00 79.62 71 GLY A O 1
ATOM 568 N N . PHE A 1 72 ? 2.819 12.539 -17.525 1.00 81.00 72 PHE A N 1
ATOM 569 C CA . PHE A 1 72 ? 1.991 12.024 -16.431 1.00 81.00 72 PHE A CA 1
ATOM 570 C C . PHE A 1 72 ? 1.862 10.494 -16.461 1.00 81.00 72 PHE A C 1
ATOM 572 O O . PHE A 1 72 ? 2.119 9.851 -15.453 1.00 81.00 72 PHE A O 1
ATOM 579 N N . GLY A 1 73 ? 1.522 9.895 -17.612 1.00 84.50 73 GLY A N 1
ATOM 580 C CA . GLY A 1 73 ? 1.268 8.444 -17.666 1.00 84.50 73 GLY A CA 1
ATOM 581 C C . GLY A 1 73 ? 1.218 7.806 -19.056 1.00 84.50 73 GLY A C 1
ATOM 582 O O . GLY A 1 73 ? 0.630 6.748 -19.210 1.00 84.50 73 GLY A O 1
ATOM 583 N N . ASP A 1 74 ? 1.797 8.439 -20.080 1.00 87.44 74 ASP A N 1
ATOM 584 C CA . ASP A 1 74 ? 1.747 7.946 -21.472 1.00 87.44 74 ASP A CA 1
ATOM 585 C C . ASP A 1 74 ? 2.900 6.982 -21.839 1.00 87.44 74 ASP A C 1
ATOM 587 O O . ASP A 1 74 ? 3.141 6.714 -23.013 1.00 87.44 74 ASP A O 1
ATOM 591 N N . VAL A 1 75 ? 3.670 6.497 -20.859 1.00 91.56 75 VAL A N 1
ATOM 592 C CA . VAL A 1 75 ? 4.778 5.558 -21.105 1.00 91.56 75 VAL A CA 1
ATOM 593 C C . VAL A 1 75 ? 4.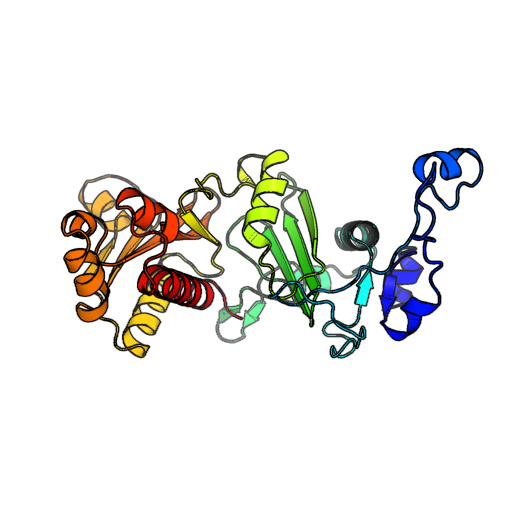269 4.128 -20.998 1.00 91.56 75 VAL A C 1
ATOM 595 O O . VAL A 1 75 ? 3.749 3.731 -19.961 1.00 91.56 75 VAL A O 1
ATOM 598 N N . TRP A 1 76 ? 4.480 3.357 -22.059 1.00 91.44 76 TRP A N 1
ATOM 599 C CA . TRP A 1 76 ? 4.160 1.939 -22.142 1.00 91.44 76 TRP A CA 1
ATOM 600 C C . TRP A 1 76 ? 5.461 1.151 -22.164 1.00 91.44 76 TRP A C 1
ATOM 602 O O . TRP A 1 76 ? 6.334 1.449 -22.982 1.00 91.44 76 TRP A O 1
ATOM 612 N N . ALA A 1 77 ? 5.598 0.182 -21.265 1.00 93.75 77 ALA A N 1
ATOM 613 C CA . ALA A 1 77 ? 6.821 -0.588 -21.088 1.00 93.75 77 ALA A CA 1
ATOM 614 C C . ALA A 1 77 ? 6.515 -2.012 -20.608 1.00 93.75 77 ALA A C 1
ATOM 616 O O . ALA A 1 77 ? 5.501 -2.246 -19.946 1.00 93.75 77 ALA A O 1
ATOM 617 N N . SER A 1 78 ? 7.417 -2.950 -20.897 1.00 93.56 78 SER A N 1
ATOM 618 C CA . SER A 1 78 ? 7.428 -4.256 -20.234 1.00 93.56 78 SER A CA 1
ATOM 619 C C . SER A 1 78 ? 7.957 -4.133 -18.798 1.00 93.56 78 SER A C 1
ATOM 621 O O . SER A 1 78 ? 8.710 -3.212 -18.471 1.00 93.56 78 SER A O 1
ATOM 623 N N . ALA A 1 79 ? 7.618 -5.092 -17.931 1.00 93.25 79 ALA A N 1
ATOM 624 C CA . ALA A 1 79 ? 8.153 -5.125 -16.565 1.00 93.25 79 ALA A CA 1
ATOM 625 C C . ALA A 1 79 ? 9.693 -5.232 -16.543 1.00 93.25 79 ALA A C 1
ATOM 627 O O . ALA A 1 79 ? 10.354 -4.664 -15.670 1.00 93.25 79 ALA A O 1
ATOM 628 N N . GLN A 1 80 ? 10.272 -5.917 -17.534 1.00 92.38 80 GLN A N 1
ATOM 629 C CA . GLN A 1 80 ? 11.719 -6.052 -17.692 1.00 92.38 80 GLN A CA 1
ATOM 630 C C . GLN A 1 80 ? 12.388 -4.715 -18.034 1.00 92.38 80 GLN A C 1
ATOM 632 O O . GLN A 1 80 ? 13.379 -4.354 -17.402 1.00 92.38 80 GLN A O 1
ATOM 637 N N . ASP A 1 81 ? 11.835 -3.951 -18.978 1.00 95.19 81 ASP A N 1
ATOM 638 C CA . ASP A 1 81 ? 12.376 -2.636 -19.332 1.00 95.19 81 ASP A CA 1
ATOM 639 C C . ASP A 1 81 ? 12.271 -1.640 -18.170 1.00 95.19 81 ASP A C 1
ATOM 641 O O . ASP A 1 81 ? 13.200 -0.863 -17.944 1.00 95.19 81 ASP A O 1
ATOM 645 N N . ILE A 1 82 ? 11.182 -1.686 -17.392 1.00 95.31 82 ILE A N 1
ATOM 646 C CA . ILE A 1 82 ? 11.049 -0.889 -16.162 1.00 95.31 82 ILE A CA 1
ATOM 647 C C . ILE A 1 82 ? 12.147 -1.271 -15.160 1.00 95.31 82 ILE A C 1
ATOM 649 O O . ILE A 1 82 ? 12.779 -0.391 -14.580 1.00 95.31 82 ILE A O 1
ATOM 653 N N . SER A 1 83 ? 12.433 -2.566 -15.005 1.00 92.62 83 SER A N 1
ATOM 654 C CA . SER A 1 83 ? 13.493 -3.047 -14.108 1.00 92.62 83 SER A CA 1
ATOM 655 C C . SER A 1 83 ? 14.888 -2.601 -14.571 1.00 92.62 83 SER A C 1
ATOM 657 O O . SER A 1 83 ? 15.708 -2.175 -13.759 1.00 92.62 83 SER A O 1
ATOM 659 N N . PHE A 1 84 ? 15.171 -2.617 -15.879 1.00 93.50 84 PHE A N 1
ATOM 660 C CA . PHE A 1 84 ? 16.424 -2.069 -16.418 1.00 93.50 84 PHE A CA 1
ATOM 661 C C . PHE A 1 84 ? 16.525 -0.552 -16.251 1.00 93.50 84 PHE A C 1
ATOM 663 O O . PHE A 1 84 ? 17.597 -0.030 -15.926 1.00 93.50 84 PHE A O 1
ATOM 670 N N . TRP A 1 85 ? 15.414 0.160 -16.436 1.00 95.12 85 TRP A N 1
ATOM 671 C CA . TRP A 1 85 ? 15.342 1.588 -16.158 1.00 95.12 85 TRP A CA 1
ATOM 672 C C . TRP A 1 85 ? 15.642 1.893 -14.686 1.00 95.12 85 TRP A C 1
ATOM 674 O O . TRP A 1 85 ? 16.434 2.796 -14.400 1.00 95.12 85 TRP A O 1
ATOM 684 N N . ASP A 1 86 ? 15.093 1.099 -13.765 1.00 92.75 86 ASP A N 1
ATOM 685 C CA . ASP A 1 86 ? 15.320 1.234 -12.327 1.00 92.75 86 ASP A CA 1
ATOM 686 C C . ASP A 1 86 ? 16.800 1.069 -11.943 1.00 92.75 86 ASP A C 1
ATOM 688 O O . ASP A 1 86 ? 17.353 1.882 -11.189 1.00 92.75 86 ASP A O 1
ATOM 692 N N . ILE A 1 87 ? 17.479 0.085 -12.542 1.00 90.50 87 ILE A N 1
ATOM 693 C CA . ILE A 1 87 ? 18.929 -0.115 -12.386 1.00 90.50 87 ILE A CA 1
ATOM 694 C C . ILE A 1 87 ? 19.697 1.129 -12.858 1.00 90.50 87 ILE A C 1
ATOM 696 O O . ILE A 1 87 ? 20.601 1.606 -12.168 1.00 90.50 87 ILE A O 1
ATOM 700 N N . GLY A 1 88 ? 19.318 1.707 -14.004 1.00 90.31 88 GLY A N 1
ATOM 701 C CA . GLY A 1 88 ? 19.909 2.953 -14.506 1.00 90.31 88 GLY A CA 1
ATOM 702 C C . GLY A 1 88 ? 19.688 4.153 -13.574 1.00 90.31 88 GLY A C 1
ATOM 703 O O . GLY A 1 88 ? 20.497 5.092 -13.553 1.00 90.31 88 GLY A O 1
ATOM 704 N N . LEU A 1 89 ? 18.617 4.118 -12.780 1.00 89.31 89 LEU A N 1
ATOM 705 C CA . LEU A 1 89 ? 18.275 5.151 -11.811 1.00 89.31 89 LEU A CA 1
ATOM 706 C C . LEU A 1 89 ? 19.107 5.038 -10.520 1.00 89.31 89 LEU A C 1
ATOM 708 O O . LEU A 1 89 ? 19.465 6.072 -9.956 1.00 89.31 89 LEU A O 1
ATOM 712 N N . ALA A 1 90 ? 19.480 3.825 -10.091 1.00 81.94 90 ALA A N 1
ATOM 713 C CA . ALA A 1 90 ? 20.196 3.567 -8.829 1.00 81.94 90 ALA A CA 1
ATOM 714 C C . ALA A 1 90 ? 21.551 4.300 -8.702 1.00 81.94 90 ALA A C 1
ATOM 716 O O . ALA A 1 90 ? 22.033 4.552 -7.600 1.00 81.94 90 ALA A O 1
ATOM 717 N N . GLY A 1 91 ? 22.175 4.658 -9.829 1.00 77.69 91 GLY A N 1
ATOM 718 C CA . GLY A 1 91 ? 23.505 5.265 -9.876 1.00 77.69 91 GLY A CA 1
ATOM 719 C C . GLY A 1 91 ? 23.546 6.691 -10.434 1.00 77.69 91 GLY A C 1
ATOM 720 O O . GLY A 1 91 ? 22.703 7.543 -10.169 1.00 77.69 91 GLY A O 1
ATOM 721 N N . GLY A 1 92 ? 24.609 6.984 -11.186 1.00 84.00 92 GLY A N 1
ATOM 722 C CA . GLY A 1 92 ? 24.822 8.273 -11.860 1.00 84.00 92 GLY A CA 1
ATOM 723 C C . GLY A 1 92 ? 24.466 8.275 -13.349 1.00 84.00 92 GLY A C 1
ATOM 724 O O . GLY A 1 92 ? 24.735 9.266 -14.025 1.00 84.00 92 GLY A O 1
ATOM 725 N N . VAL A 1 93 ? 23.917 7.173 -13.877 1.00 90.44 93 VAL A N 1
ATOM 726 C CA . VAL A 1 93 ? 23.676 6.998 -15.320 1.00 90.44 93 VAL A CA 1
ATOM 727 C C . VAL A 1 93 ? 22.572 7.940 -15.796 1.00 90.44 93 VAL A C 1
ATOM 729 O O . VAL A 1 93 ? 22.806 8.752 -16.692 1.00 90.44 93 VAL A O 1
ATOM 732 N N . LEU A 1 94 ? 21.396 7.880 -15.161 1.00 92.12 94 LEU A N 1
ATOM 733 C CA . LEU A 1 94 ? 20.270 8.758 -15.490 1.00 92.12 94 LEU A CA 1
ATOM 734 C C . LEU A 1 94 ? 20.370 10.134 -14.817 1.00 92.12 94 LEU A C 1
ATOM 736 O O . LEU A 1 94 ? 20.054 11.149 -15.441 1.00 92.12 94 LEU A O 1
ATOM 740 N N . ILE A 1 95 ? 20.832 10.190 -13.563 1.00 91.38 95 ILE A N 1
ATOM 741 C CA . ILE A 1 95 ? 20.925 11.436 -12.788 1.00 91.38 95 ILE A CA 1
ATOM 742 C C . ILE A 1 95 ? 22.350 11.632 -12.277 1.00 91.38 95 ILE A C 1
ATOM 744 O O . ILE A 1 95 ? 22.760 11.087 -11.256 1.00 91.38 95 ILE A O 1
ATOM 748 N N . LYS A 1 96 ? 23.109 12.455 -13.003 1.00 91.69 96 LYS A N 1
ATOM 749 C CA . LYS A 1 96 ? 24.545 12.672 -12.757 1.00 91.69 96 LYS A CA 1
ATOM 750 C C . LYS A 1 96 ? 24.836 13.518 -11.518 1.00 91.69 96 LYS A C 1
ATOM 752 O O . LYS A 1 96 ? 25.807 13.270 -10.814 1.00 91.69 96 LYS A O 1
ATOM 757 N N . LYS A 1 97 ? 24.020 14.550 -11.292 1.00 93.94 97 LYS A N 1
ATOM 758 C CA . LYS A 1 97 ? 24.218 15.548 -10.237 1.00 93.94 97 LYS A CA 1
ATOM 759 C C . LYS A 1 97 ? 23.740 15.001 -8.885 1.00 93.94 97 LYS A C 1
ATOM 761 O O . LYS A 1 97 ? 22.561 14.646 -8.797 1.00 93.94 97 LYS A O 1
ATOM 766 N N . PRO A 1 98 ? 24.596 14.927 -7.847 1.00 91.06 98 PRO A N 1
ATOM 767 C CA . PRO A 1 98 ? 24.197 14.460 -6.519 1.00 91.06 98 PRO A CA 1
ATOM 768 C C . PRO A 1 98 ? 23.012 15.234 -5.937 1.00 91.06 98 PRO A C 1
ATOM 770 O O . PRO A 1 98 ? 22.132 14.630 -5.334 1.00 91.06 98 PRO A O 1
ATOM 773 N N . GLU A 1 99 ? 22.940 16.538 -6.198 1.00 92.06 99 GLU A N 1
ATOM 774 C CA . GLU A 1 99 ? 21.895 17.427 -5.682 1.00 92.06 99 GLU A CA 1
ATOM 775 C C . GLU A 1 99 ? 20.519 17.042 -6.244 1.00 92.06 99 GLU A C 1
ATOM 777 O O . GLU A 1 99 ? 19.528 17.007 -5.523 1.00 92.06 99 GLU A O 1
ATOM 782 N N . ASN A 1 100 ? 20.461 16.653 -7.522 1.00 91.50 100 ASN A N 1
ATOM 783 C CA . ASN A 1 100 ? 19.224 16.185 -8.148 1.00 91.50 100 ASN A CA 1
ATOM 784 C C . ASN A 1 100 ? 18.790 14.814 -7.608 1.00 91.50 100 ASN A C 1
ATOM 786 O O . ASN A 1 100 ? 17.596 14.533 -7.541 1.00 91.50 100 ASN A O 1
ATOM 790 N N . ARG A 1 101 ? 19.744 13.952 -7.231 1.00 89.69 101 ARG A N 1
ATOM 791 C CA . ARG A 1 101 ? 19.434 12.658 -6.601 1.00 89.69 101 ARG A CA 1
ATOM 792 C C . ARG A 1 101 ? 18.884 12.848 -5.194 1.00 89.69 101 ARG A C 1
ATOM 794 O O . ARG A 1 101 ? 17.933 12.166 -4.839 1.00 89.69 101 ARG A O 1
ATOM 801 N N . ALA A 1 102 ? 19.425 13.800 -4.437 1.00 87.56 102 ALA A N 1
ATOM 802 C CA . ALA A 1 102 ? 18.916 14.133 -3.110 1.00 87.56 102 ALA A CA 1
ATOM 803 C C . ALA A 1 102 ? 17.444 14.579 -3.154 1.00 87.56 102 ALA A C 1
ATOM 805 O O . ALA A 1 102 ? 16.677 14.218 -2.273 1.00 87.56 102 ALA A O 1
ATOM 806 N N . VAL A 1 103 ? 17.029 15.290 -4.210 1.00 87.19 103 VAL A N 1
ATOM 807 C CA . VAL A 1 103 ? 15.615 15.645 -4.425 1.00 87.19 103 VAL A CA 1
ATOM 808 C C . VAL A 1 103 ? 14.754 14.426 -4.772 1.00 87.19 103 VAL A C 1
ATOM 810 O O . VAL A 1 103 ? 13.601 14.357 -4.359 1.00 87.19 103 VAL A O 1
ATOM 813 N N . LEU A 1 104 ? 15.286 13.477 -5.549 1.00 88.56 104 LEU A N 1
ATOM 814 C CA . LEU A 1 104 ? 14.532 12.312 -6.019 1.00 88.56 104 LEU A CA 1
ATOM 815 C C . LEU A 1 104 ? 14.296 11.263 -4.926 1.00 88.56 104 LEU A C 1
ATOM 817 O O . LEU A 1 104 ? 13.261 10.611 -4.946 1.00 88.56 104 LEU A O 1
ATOM 821 N N . TYR A 1 105 ? 15.269 11.071 -4.034 1.00 89.44 105 TYR A N 1
ATOM 822 C CA . TYR A 1 105 ? 15.323 9.956 -3.080 1.00 89.44 105 TYR A CA 1
ATOM 823 C C . TYR A 1 105 ? 14.983 10.345 -1.641 1.00 89.44 105 TYR A C 1
ATOM 825 O O . TYR A 1 105 ? 15.300 9.604 -0.714 1.00 89.44 105 TYR A O 1
ATOM 833 N N . ALA A 1 106 ? 14.364 11.506 -1.443 1.00 89.25 106 ALA A N 1
ATOM 834 C CA . ALA A 1 106 ? 13.948 11.957 -0.127 1.00 89.25 106 ALA A CA 1
ATOM 835 C C . ALA A 1 106 ? 12.565 12.624 -0.168 1.00 89.25 106 ALA A C 1
ATOM 837 O O . ALA A 1 106 ? 12.196 13.220 -1.190 1.00 89.25 106 ALA A O 1
ATOM 838 N N . PRO A 1 107 ? 11.824 12.585 0.956 1.00 91.12 107 PRO A N 1
ATOM 839 C CA . PRO A 1 107 ? 10.684 13.461 1.182 1.00 91.12 107 PRO A CA 1
ATOM 840 C C . PRO A 1 107 ? 11.051 14.932 0.962 1.00 91.12 107 PRO A C 1
ATOM 842 O O . PRO A 1 107 ? 12.184 15.358 1.198 1.00 91.12 107 PRO A O 1
ATOM 845 N N . TRP A 1 108 ? 10.076 15.730 0.539 1.00 90.12 108 TRP A N 1
ATOM 846 C CA . TRP A 1 108 ? 10.282 17.149 0.279 1.00 90.12 108 TRP A CA 1
ATOM 847 C C . TRP A 1 108 ? 9.956 17.992 1.513 1.00 90.12 108 TRP A C 1
ATOM 849 O O . TRP A 1 108 ? 8.844 17.928 2.032 1.00 90.12 108 TRP A O 1
ATOM 859 N N . THR A 1 109 ? 10.885 18.836 1.960 1.00 89.94 109 THR A N 1
ATOM 860 C CA . THR A 1 109 ? 10.628 19.788 3.053 1.00 89.94 109 THR A CA 1
ATOM 861 C C . THR A 1 109 ? 10.154 21.124 2.490 1.00 89.94 109 THR A C 1
ATOM 863 O O . THR A 1 109 ? 10.847 21.771 1.702 1.00 89.94 109 THR A O 1
ATOM 866 N N . LEU A 1 110 ? 8.957 21.548 2.893 1.00 89.19 110 LEU A N 1
ATOM 867 C CA . LEU A 1 110 ? 8.381 22.838 2.529 1.00 89.19 110 LEU A CA 1
ATOM 868 C C . LEU A 1 110 ? 9.091 23.993 3.260 1.00 89.19 110 LEU A C 1
ATOM 870 O O . LEU A 1 110 ? 9.658 23.789 4.335 1.00 89.19 110 LEU A O 1
ATOM 874 N N . PRO A 1 111 ? 9.020 25.233 2.735 1.00 92.06 111 PRO A N 1
ATOM 875 C CA . 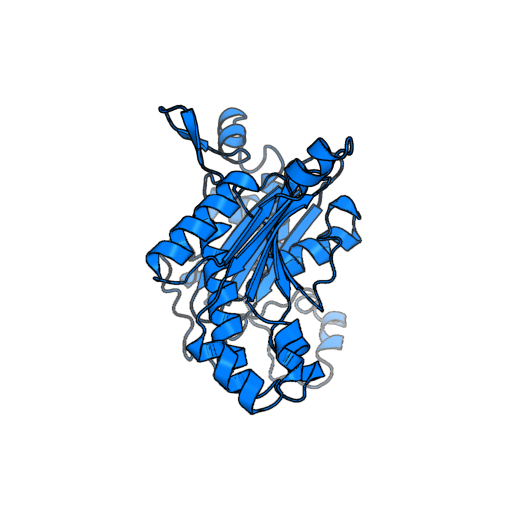PRO A 1 111 ? 9.629 26.401 3.382 1.00 92.06 111 PRO A CA 1
ATOM 876 C C . PRO A 1 111 ? 9.131 26.688 4.807 1.00 92.06 111 PRO A C 1
ATOM 878 O O . PRO A 1 111 ? 9.805 27.384 5.558 1.00 92.06 111 PRO A O 1
ATOM 881 N N . ASP A 1 112 ? 7.957 26.172 5.175 1.00 92.44 112 ASP A N 1
ATOM 882 C CA . ASP A 1 112 ? 7.371 26.301 6.513 1.00 92.44 112 ASP A CA 1
ATOM 883 C C . ASP A 1 112 ? 7.796 25.184 7.486 1.00 92.44 112 ASP A C 1
ATOM 885 O O . ASP A 1 112 ? 7.311 25.134 8.615 1.00 92.44 112 ASP A O 1
ATOM 889 N N . GLY A 1 113 ? 8.697 24.294 7.061 1.00 89.38 113 GLY A N 1
ATOM 890 C CA . GLY A 1 113 ? 9.225 23.191 7.861 1.00 89.38 113 GLY A CA 1
ATOM 891 C C . GLY A 1 113 ? 8.398 21.906 7.811 1.00 89.38 113 GLY A C 1
ATOM 892 O O . GLY A 1 113 ? 8.833 20.903 8.372 1.00 89.38 113 GLY A O 1
ATOM 893 N N . ARG A 1 114 ? 7.240 21.885 7.135 1.00 88.19 114 ARG A N 1
ATOM 894 C CA . ARG A 1 114 ? 6.452 20.654 6.971 1.00 88.19 114 ARG A CA 1
ATOM 895 C C . ARG A 1 114 ? 7.087 19.721 5.944 1.00 88.19 114 ARG A C 1
ATOM 897 O O . ARG A 1 114 ? 7.533 20.160 4.885 1.00 88.19 114 ARG A O 1
ATOM 904 N N . THR A 1 115 ? 7.056 18.423 6.223 1.00 88.56 115 THR A N 1
ATOM 905 C CA . THR A 1 115 ? 7.524 17.384 5.299 1.00 88.56 115 THR A CA 1
ATOM 906 C C . THR A 1 115 ? 6.370 16.852 4.456 1.00 88.56 115 THR A C 1
ATOM 908 O O . THR A 1 115 ? 5.306 16.508 4.965 1.00 88.56 115 THR A O 1
ATOM 911 N N . VAL A 1 116 ? 6.594 16.768 3.149 1.00 89.50 116 VAL A N 1
ATOM 912 C CA . VAL A 1 116 ? 5.731 16.103 2.177 1.00 89.50 116 VAL A CA 1
ATOM 913 C C . VAL A 1 116 ? 6.378 14.768 1.836 1.00 89.50 116 VAL A C 1
ATOM 915 O O . VAL A 1 116 ? 7.463 14.726 1.256 1.00 89.50 116 VAL A O 1
ATOM 918 N N . TRP A 1 117 ? 5.695 13.674 2.162 1.00 90.44 117 TRP A N 1
ATOM 919 C CA . TRP A 1 117 ? 6.140 12.292 1.934 1.00 90.44 117 TRP A CA 1
ATOM 920 C C . TRP A 1 117 ? 6.018 11.850 0.468 1.00 90.44 117 TRP A C 1
ATOM 922 O O . TRP A 1 117 ? 5.627 10.731 0.145 1.00 90.44 117 TRP A O 1
ATOM 932 N N . GLY A 1 118 ? 6.358 12.754 -0.446 1.00 90.81 118 GLY A N 1
ATOM 933 C CA . GLY A 1 118 ? 6.439 12.478 -1.865 1.00 90.81 118 GLY A CA 1
ATOM 934 C C . GLY A 1 118 ? 7.289 13.507 -2.598 1.00 90.81 118 GLY A C 1
ATOM 935 O O . GLY A 1 118 ? 7.303 14.687 -2.245 1.00 90.81 118 GLY A O 1
ATOM 936 N N . SER A 1 119 ? 8.002 13.053 -3.625 1.00 90.75 119 SER A N 1
ATOM 937 C CA . SER A 1 119 ? 8.860 13.893 -4.462 1.00 90.75 119 SER A CA 1
ATOM 938 C C . SER A 1 119 ? 9.003 13.287 -5.854 1.00 90.75 119 SER A C 1
ATOM 940 O O . SER A 1 119 ? 9.217 12.087 -5.999 1.00 90.75 119 SER A O 1
ATOM 942 N N . ALA A 1 120 ? 8.874 14.113 -6.897 1.00 87.62 120 ALA A N 1
ATOM 943 C CA . ALA A 1 120 ? 9.039 13.703 -8.298 1.00 87.62 120 ALA A CA 1
ATOM 944 C C . ALA A 1 120 ? 8.246 12.432 -8.700 1.00 87.62 120 ALA A C 1
ATOM 946 O O . ALA A 1 120 ? 8.714 11.632 -9.507 1.00 87.62 120 ALA A O 1
ATOM 947 N N . GLY A 1 121 ? 7.041 12.264 -8.142 1.00 87.94 121 GLY A N 1
ATOM 948 C CA . GLY A 1 121 ? 6.154 11.119 -8.383 1.00 87.94 121 GLY A CA 1
ATOM 949 C C . GLY A 1 121 ? 6.347 9.948 -7.418 1.00 87.94 121 GLY A C 1
ATOM 950 O O . GLY A 1 121 ? 5.445 9.126 -7.301 1.00 87.94 121 GLY A O 1
ATOM 951 N N . TRP A 1 122 ? 7.465 9.896 -6.693 1.00 93.00 122 TRP A N 1
ATOM 952 C CA . TRP A 1 122 ? 7.690 8.898 -5.654 1.00 93.00 122 TRP A CA 1
ATOM 953 C C . TRP A 1 122 ? 6.920 9.228 -4.386 1.00 93.00 122 TRP A C 1
ATOM 955 O O . TRP A 1 122 ? 6.804 10.394 -4.001 1.00 93.00 122 TRP A O 1
ATOM 965 N N . GLN A 1 123 ? 6.441 8.180 -3.736 1.00 93.62 123 GLN A N 1
ATOM 966 C CA . GLN A 1 123 ? 5.879 8.156 -2.398 1.00 93.62 123 GLN A CA 1
ATOM 967 C C . GLN A 1 123 ? 6.930 7.578 -1.453 1.00 93.62 123 GLN A C 1
ATOM 969 O O . GLN A 1 123 ? 7.617 6.616 -1.798 1.00 93.62 123 GLN A O 1
ATOM 974 N N . PHE A 1 124 ? 7.059 8.176 -0.274 1.00 93.62 124 PHE A N 1
ATOM 975 C CA . PHE A 1 124 ? 7.964 7.708 0.769 1.00 93.62 124 PHE A CA 1
ATOM 976 C C . PHE A 1 124 ? 7.171 7.226 1.970 1.00 93.62 124 PHE A C 1
ATOM 978 O O . PHE A 1 124 ? 6.090 7.742 2.265 1.00 93.62 124 PHE A O 1
ATOM 985 N N . TYR A 1 125 ? 7.764 6.259 2.653 1.00 92.69 125 TYR A N 1
ATOM 986 C CA . TYR A 1 125 ? 7.250 5.650 3.868 1.00 92.69 125 TYR A CA 1
ATOM 987 C C . TYR A 1 125 ? 8.303 5.762 4.970 1.00 92.69 125 TYR A C 1
ATOM 989 O O . TYR A 1 125 ? 9.417 6.238 4.740 1.00 92.69 125 TYR A O 1
ATOM 997 N N . HIS A 1 126 ? 7.942 5.341 6.176 1.00 91.94 126 HIS A N 1
ATOM 998 C CA . HIS A 1 126 ? 8.854 5.399 7.313 1.00 91.94 126 HIS A CA 1
ATOM 999 C C . HIS A 1 126 ? 9.874 4.245 7.325 1.00 91.94 126 HIS A C 1
ATOM 1001 O O . HIS A 1 126 ? 10.952 4.410 7.897 1.00 91.94 126 HIS A O 1
ATOM 1007 N N . HIS A 1 127 ? 9.602 3.130 6.628 1.00 92.94 127 HIS A N 1
ATOM 1008 C CA . HIS A 1 127 ? 10.593 2.075 6.389 1.00 92.94 127 HIS A CA 1
ATOM 1009 C C . HIS A 1 127 ? 11.834 2.642 5.687 1.00 92.94 127 HIS A C 1
ATOM 1011 O O . HIS A 1 127 ? 11.749 3.303 4.647 1.00 92.94 127 HIS A O 1
ATOM 1017 N N . ARG A 1 128 ? 13.021 2.345 6.225 1.00 90.75 128 ARG A N 1
ATOM 1018 C CA . ARG A 1 128 ? 14.296 2.888 5.732 1.00 90.75 128 ARG A CA 1
ATOM 1019 C C . ARG A 1 128 ? 14.520 2.639 4.235 1.00 90.75 128 ARG A C 1
ATOM 1021 O O . ARG A 1 128 ? 14.645 1.517 3.762 1.00 90.75 128 ARG A O 1
ATOM 1028 N N . GLY A 1 129 ? 14.619 3.719 3.466 1.00 90.19 129 GLY A N 1
ATOM 1029 C CA . GLY A 1 129 ? 14.900 3.647 2.033 1.00 90.19 129 GLY A CA 1
ATOM 1030 C C . GLY A 1 129 ? 13.782 3.039 1.180 1.00 90.19 129 GLY A C 1
ATOM 1031 O O . GLY A 1 129 ? 14.025 2.842 -0.013 1.00 90.19 129 GLY A O 1
ATOM 1032 N N . LEU A 1 130 ? 12.600 2.761 1.747 1.00 94.12 130 LEU A N 1
ATOM 1033 C CA . LEU A 1 130 ? 11.425 2.346 0.989 1.00 94.12 130 LEU A CA 1
ATOM 1034 C C . LEU A 1 130 ? 10.814 3.550 0.272 1.00 94.12 130 LEU A C 1
ATOM 1036 O O . LEU A 1 130 ? 10.521 4.589 0.867 1.00 94.12 130 LEU A O 1
ATOM 1040 N N . MET A 1 131 ? 10.581 3.374 -1.018 1.00 94.25 131 MET A N 1
ATOM 1041 C CA . MET A 1 131 ? 9.846 4.309 -1.852 1.00 94.25 131 MET A CA 1
ATOM 1042 C C . MET A 1 131 ? 9.062 3.543 -2.913 1.00 94.25 131 MET A C 1
ATOM 1044 O O . MET A 1 131 ? 9.526 2.511 -3.403 1.00 94.25 131 MET A O 1
ATOM 1048 N N . ASP A 1 132 ? 7.896 4.048 -3.300 1.00 94.75 132 ASP A N 1
ATOM 1049 C CA . ASP A 1 132 ? 7.128 3.469 -4.399 1.00 94.75 132 ASP A CA 1
ATOM 1050 C C . ASP A 1 132 ? 6.517 4.525 -5.323 1.00 94.75 132 ASP A C 1
ATOM 1052 O O . ASP A 1 132 ? 6.469 5.718 -5.020 1.00 94.75 132 ASP A O 1
ATOM 1056 N N . ILE A 1 133 ? 6.131 4.087 -6.513 1.00 93.69 133 ILE A N 1
ATOM 1057 C CA . ILE A 1 133 ? 5.356 4.871 -7.463 1.00 93.69 133 ILE A CA 1
ATOM 1058 C C . ILE A 1 133 ? 4.285 3.976 -8.074 1.00 93.69 133 ILE A C 1
ATOM 1060 O O . ILE A 1 133 ? 4.514 2.807 -8.405 1.00 93.69 133 ILE A O 1
ATOM 1064 N N . LYS A 1 134 ? 3.090 4.545 -8.215 1.00 92.25 134 LYS A N 1
ATOM 1065 C CA . LYS A 1 134 ? 1.881 3.847 -8.649 1.00 92.25 134 LYS A CA 1
ATOM 1066 C C . LYS A 1 134 ? 1.270 4.588 -9.820 1.00 92.25 134 LYS A C 1
ATOM 1068 O O . LYS A 1 134 ? 1.280 5.816 -9.867 1.00 92.25 134 LYS A O 1
ATOM 1073 N N . GLY A 1 135 ? 0.716 3.833 -10.755 1.00 90.19 135 GLY A N 1
ATOM 1074 C CA . GLY A 1 135 ? 0.025 4.366 -11.918 1.00 90.19 135 GLY A CA 1
ATOM 1075 C C . GLY A 1 135 ? -1.208 3.537 -12.221 1.00 90.19 135 GLY A C 1
ATOM 1076 O O . GLY A 1 135 ? -1.197 2.317 -12.084 1.00 90.19 135 GLY A O 1
ATOM 1077 N N . SER A 1 136 ? -2.277 4.203 -12.637 1.00 88.75 136 SER A N 1
ATOM 1078 C CA . SER A 1 136 ? -3.466 3.548 -13.167 1.00 88.75 136 SER A CA 1
ATOM 1079 C C . SER A 1 136 ? -3.991 4.376 -14.329 1.00 88.75 136 SER A C 1
ATOM 1081 O O . SER A 1 136 ? -4.103 5.598 -14.240 1.00 88.75 136 SER A O 1
ATOM 1083 N N . VAL A 1 137 ? -4.329 3.694 -15.414 1.00 86.94 137 VAL A N 1
ATOM 1084 C CA . VAL A 1 137 ? -5.054 4.239 -16.569 1.00 86.94 137 VAL A CA 1
ATOM 1085 C C . VAL A 1 137 ? -6.212 3.287 -16.880 1.00 86.94 137 VAL A C 1
ATOM 1087 O O . VAL A 1 137 ? -6.217 2.171 -16.354 1.00 86.94 137 VAL A O 1
ATOM 1090 N N . PRO A 1 138 ? -7.206 3.670 -17.701 1.00 86.25 138 PRO A N 1
ATOM 1091 C CA . PRO A 1 138 ? -8.321 2.785 -18.014 1.00 86.25 138 PRO A CA 1
ATOM 1092 C C . PRO A 1 138 ? -7.860 1.390 -18.458 1.00 86.25 138 PRO A C 1
ATOM 1094 O O . PRO A 1 138 ? -7.203 1.221 -19.484 1.00 86.25 138 PRO A O 1
ATOM 1097 N N . GLY A 1 139 ? -8.186 0.395 -17.636 1.00 87.25 139 GLY A N 1
ATOM 1098 C CA . GLY A 1 139 ? -7.850 -1.009 -17.859 1.00 87.25 139 GLY A CA 1
ATOM 1099 C C . GLY A 1 139 ? -6.401 -1.437 -17.609 1.00 87.25 139 GLY A C 1
ATOM 1100 O O . GLY A 1 139 ? -6.078 -2.572 -17.942 1.00 87.25 139 GLY A O 1
ATOM 1101 N N . PHE A 1 140 ? -5.548 -0.602 -17.006 1.00 90.88 140 PHE A N 1
ATOM 1102 C CA . PHE A 1 140 ? -4.193 -0.992 -16.593 1.00 90.88 140 PHE A CA 1
ATOM 1103 C C . PHE A 1 140 ? -3.804 -0.404 -15.233 1.00 90.88 140 PHE A C 1
ATOM 1105 O O . PHE A 1 140 ? -4.222 0.696 -14.874 1.00 90.88 140 PHE A O 1
ATOM 1112 N N . SER A 1 141 ? -2.946 -1.120 -14.508 1.00 93.00 141 SER A N 1
ATOM 1113 C CA . SER A 1 141 ? -2.301 -0.661 -13.274 1.00 93.00 141 SER A CA 1
ATOM 1114 C C . SER A 1 141 ? -0.817 -1.004 -13.305 1.00 93.00 141 SER A C 1
ATOM 1116 O O . SER A 1 141 ? -0.428 -2.059 -13.806 1.00 93.00 141 SER A O 1
ATOM 1118 N N . SER A 1 142 ? 0.005 -0.137 -12.732 1.00 95.06 142 SER A N 1
ATOM 1119 C CA . SER A 1 142 ? 1.450 -0.306 -12.628 1.00 95.06 142 SER A CA 1
ATOM 1120 C C . SER A 1 142 ? 1.941 0.078 -11.242 1.00 95.06 142 SER A C 1
ATOM 1122 O O . SER A 1 142 ? 1.458 1.045 -10.650 1.00 95.06 142 SER A O 1
ATOM 1124 N N . PHE A 1 143 ? 2.942 -0.641 -10.763 1.00 95.88 143 PHE A N 1
ATOM 1125 C CA . PHE A 1 143 ? 3.574 -0.426 -9.474 1.00 95.88 143 PHE A CA 1
ATOM 1126 C C . PHE A 1 143 ? 5.070 -0.690 -9.584 1.00 95.88 143 PHE A C 1
ATOM 1128 O O . PHE A 1 143 ? 5.493 -1.681 -10.183 1.00 95.88 143 PHE A O 1
ATOM 1135 N N . LEU A 1 144 ? 5.856 0.196 -8.987 1.00 96.12 144 LEU A N 1
ATOM 1136 C CA . LEU A 1 144 ? 7.293 0.052 -8.835 1.00 96.12 144 LEU A CA 1
ATOM 1137 C C . LEU A 1 144 ? 7.659 0.466 -7.413 1.00 96.12 144 LEU A C 1
ATOM 1139 O O . LEU A 1 144 ? 7.462 1.623 -7.049 1.00 96.12 144 LEU A O 1
ATOM 1143 N N . SER A 1 145 ? 8.212 -0.455 -6.630 1.00 95.38 145 SER A N 1
ATOM 1144 C CA . SER A 1 145 ? 8.771 -0.158 -5.309 1.00 95.38 145 SER A CA 1
ATOM 1145 C C . SER A 1 145 ? 10.257 -0.443 -5.259 1.00 95.38 145 SER A C 1
ATOM 1147 O O . SER A 1 145 ? 10.737 -1.387 -5.889 1.00 95.38 145 SER A O 1
ATOM 1149 N N . ARG A 1 146 ? 10.965 0.332 -4.442 1.00 94.19 146 ARG A N 1
ATOM 1150 C CA . ARG A 1 146 ? 12.402 0.221 -4.227 1.00 94.19 146 ARG A CA 1
ATOM 1151 C C . ARG A 1 146 ? 12.715 0.283 -2.745 1.00 94.19 146 ARG A C 1
ATOM 1153 O O . ARG A 1 146 ? 12.212 1.158 -2.047 1.00 94.19 146 ARG A O 1
ATOM 1160 N N . PHE A 1 147 ? 13.631 -0.571 -2.325 1.00 93.44 147 PHE A N 1
ATOM 1161 C CA . PHE A 1 147 ? 14.362 -0.451 -1.076 1.00 93.44 147 PHE A CA 1
ATOM 1162 C C . PHE A 1 147 ? 15.780 -0.010 -1.421 1.00 93.44 147 PHE A C 1
ATOM 1164 O O . PHE A 1 147 ? 16.518 -0.704 -2.117 1.00 93.44 147 PHE A O 1
ATOM 1171 N N . THR A 1 148 ? 16.133 1.200 -1.006 1.00 90.94 148 THR A N 1
ATOM 1172 C CA . THR A 1 148 ? 17.389 1.862 -1.393 1.00 90.94 148 THR A CA 1
ATOM 1173 C C . THR A 1 148 ? 18.459 1.797 -0.309 1.00 90.94 148 THR A C 1
ATOM 1175 O O . THR A 1 148 ? 19.611 2.152 -0.562 1.00 90.94 148 THR A O 1
ATOM 1178 N N . HIS A 1 149 ? 18.109 1.319 0.890 1.00 90.31 149 HIS A N 1
ATOM 1179 C CA . HIS A 1 149 ? 19.088 1.085 1.941 1.00 90.31 149 HIS A CA 1
ATOM 1180 C C . HIS A 1 149 ? 20.070 -0.021 1.495 1.00 90.31 149 HIS A C 1
ATOM 1182 O O . HIS A 1 149 ? 19.612 -1.057 1.013 1.00 90.31 149 HIS A O 1
ATOM 1188 N N . PRO A 1 150 ? 21.402 0.144 1.650 1.00 89.19 150 PRO A N 1
ATOM 1189 C CA . PRO A 1 150 ? 22.396 -0.805 1.127 1.00 89.19 150 PRO A CA 1
ATOM 1190 C C . PRO A 1 150 ? 22.241 -2.256 1.605 1.00 89.19 150 PRO A C 1
ATOM 1192 O O . PRO A 1 150 ? 22.682 -3.175 0.923 1.00 89.19 150 PRO A O 1
ATOM 1195 N N . GLU A 1 151 ? 21.621 -2.457 2.767 1.00 90.31 151 GLU A N 1
ATOM 1196 C CA . GLU A 1 151 ? 21.356 -3.780 3.356 1.00 90.31 151 GLU A CA 1
ATOM 1197 C C . GLU A 1 151 ? 20.049 -4.424 2.865 1.00 90.31 151 GLU A C 1
ATOM 1199 O O . GLU A 1 151 ? 19.787 -5.581 3.169 1.00 90.31 151 GLU A O 1
ATOM 1204 N N . GLU A 1 152 ? 19.218 -3.685 2.129 1.00 92.44 152 GLU A N 1
ATOM 1205 C CA . GLU A 1 152 ? 17.844 -4.072 1.781 1.00 92.44 152 GLU A CA 1
ATOM 1206 C C . GLU A 1 152 ? 17.559 -3.956 0.280 1.00 92.44 152 GLU A C 1
ATOM 1208 O O . GLU A 1 152 ? 16.405 -3.944 -0.125 1.00 92.44 152 GLU A O 1
ATOM 1213 N N . LEU A 1 153 ? 18.597 -3.854 -0.557 1.00 91.38 153 LEU A N 1
ATOM 1214 C CA . LEU A 1 153 ? 18.481 -3.535 -1.983 1.00 91.38 153 LEU A CA 1
ATOM 1215 C C . LEU A 1 153 ? 17.598 -4.524 -2.759 1.00 91.38 153 LEU A C 1
ATOM 1217 O O . LEU A 1 153 ? 18.068 -5.546 -3.261 1.00 91.38 153 LEU A O 1
ATOM 1221 N N . VAL A 1 154 ? 16.323 -4.171 -2.909 1.00 93.50 154 VAL A N 1
ATOM 1222 C CA . VAL A 1 154 ? 15.306 -4.937 -3.633 1.00 93.50 154 VAL A CA 1
ATOM 1223 C C . VAL A 1 154 ? 14.402 -3.974 -4.393 1.00 93.50 154 VAL A C 1
ATOM 1225 O O . VAL A 1 154 ? 14.020 -2.914 -3.897 1.00 93.50 154 VAL A O 1
ATOM 1228 N N . CYS A 1 155 ? 14.046 -4.357 -5.614 1.00 94.75 155 CYS A N 1
ATOM 1229 C CA . CYS A 1 155 ? 13.106 -3.640 -6.457 1.00 94.75 155 CYS A CA 1
ATOM 1230 C C . CYS A 1 155 ? 12.015 -4.605 -6.918 1.00 94.75 155 CYS A C 1
ATOM 1232 O O . CYS A 1 155 ? 12.311 -5.736 -7.306 1.00 94.75 155 CYS A O 1
ATOM 1234 N N . VAL A 1 156 ? 10.759 -4.165 -6.871 1.00 96.19 156 VAL A N 1
ATOM 1235 C CA . VAL A 1 156 ? 9.611 -4.962 -7.311 1.00 96.19 156 VAL A CA 1
ATOM 1236 C C . VAL A 1 156 ? 8.810 -4.152 -8.319 1.00 96.19 156 VAL A C 1
ATOM 1238 O O . VAL A 1 156 ? 8.297 -3.083 -7.998 1.00 96.19 156 VAL A O 1
ATOM 1241 N N . THR A 1 157 ? 8.694 -4.685 -9.535 1.00 96.75 157 THR A N 1
ATOM 1242 C CA . THR A 1 157 ? 7.856 -4.133 -10.605 1.00 96.75 157 THR A CA 1
ATOM 1243 C C . THR A 1 157 ? 6.655 -5.043 -10.822 1.00 96.75 157 THR A C 1
ATOM 1245 O O . THR A 1 157 ? 6.822 -6.237 -11.067 1.00 96.75 157 THR A O 1
ATOM 1248 N N . LEU A 1 158 ? 5.449 -4.482 -10.773 1.00 96.94 158 LEU A N 1
ATOM 1249 C CA . LEU A 1 158 ? 4.199 -5.197 -11.024 1.00 96.94 158 LEU A CA 1
ATOM 1250 C C . LEU A 1 158 ? 3.348 -4.426 -12.027 1.00 96.94 158 LEU A C 1
ATOM 1252 O O . LEU A 1 158 ? 3.173 -3.214 -11.914 1.00 96.94 158 LEU A O 1
ATOM 1256 N N . LEU A 1 159 ? 2.800 -5.148 -13.000 1.00 95.44 159 LEU A N 1
ATOM 1257 C CA . LEU A 1 159 ? 1.896 -4.622 -14.016 1.00 95.44 159 LEU A CA 1
ATOM 1258 C C . LEU A 1 159 ? 0.641 -5.498 -14.049 1.00 95.44 159 LEU A C 1
ATOM 1260 O O . LEU A 1 159 ? 0.735 -6.723 -13.978 1.00 95.44 159 LEU A O 1
ATOM 1264 N N . ALA A 1 160 ? -0.529 -4.880 -14.180 1.00 94.19 160 ALA A N 1
ATOM 1265 C CA . ALA A 1 160 ? -1.779 -5.571 -14.470 1.00 94.19 160 ALA A CA 1
ATOM 1266 C C . ALA A 1 160 ? -2.511 -4.894 -15.617 1.00 94.19 160 ALA A C 1
ATOM 1268 O O . ALA A 1 160 ? -2.531 -3.674 -15.753 1.00 94.19 160 ALA A O 1
ATOM 1269 N N . ASN A 1 161 ? -3.227 -5.712 -16.371 1.00 92.19 161 ASN A N 1
ATOM 1270 C CA . ASN A 1 161 ? -4.196 -5.307 -17.376 1.00 92.19 161 ASN A CA 1
ATOM 1271 C C . ASN A 1 161 ? -5.613 -5.155 -16.802 1.00 92.19 161 ASN A C 1
ATOM 1273 O O . ASN A 1 161 ? -6.616 -5.485 -17.438 1.00 92.19 161 ASN A O 1
ATOM 1277 N N . LYS A 1 162 ? -5.680 -4.651 -15.570 1.00 90.19 162 LYS A N 1
ATOM 1278 C CA . LYS A 1 162 ? -6.904 -4.278 -14.878 1.00 90.19 162 LYS A CA 1
ATOM 1279 C C . LYS A 1 162 ? -6.679 -2.939 -14.195 1.00 90.19 162 LYS A C 1
ATOM 1281 O O . LYS A 1 162 ? -5.603 -2.674 -13.665 1.00 90.19 162 LYS A O 1
ATOM 1286 N N . GLU A 1 163 ? -7.699 -2.101 -14.218 1.00 88.69 163 GLU A N 1
ATOM 1287 C CA . GLU A 1 163 ? -7.676 -0.777 -13.599 1.00 88.69 163 GLU A CA 1
ATOM 1288 C C . GLU A 1 163 ? -7.773 -0.841 -12.070 1.00 88.69 163 GLU A C 1
ATOM 1290 O O . GLU A 1 163 ? -8.503 -1.676 -11.526 1.00 88.69 163 GLU A O 1
ATOM 1295 N N . GLY A 1 164 ? -7.085 0.078 -11.385 1.00 87.25 164 GLY A N 1
ATOM 1296 C CA . GLY A 1 164 ? -7.220 0.290 -9.943 1.00 87.25 164 GLY A CA 1
ATOM 1297 C C . GLY A 1 164 ? -6.746 -0.876 -9.073 1.00 87.25 164 GLY A C 1
ATOM 1298 O O . GLY A 1 164 ? -7.234 -1.036 -7.953 1.00 87.25 164 GLY A O 1
ATOM 1299 N N . VAL A 1 165 ? -5.832 -1.708 -9.578 1.00 90.56 165 VAL A N 1
ATOM 1300 C CA . VAL A 1 165 ? -5.208 -2.770 -8.786 1.00 90.56 165 VAL A CA 1
ATOM 1301 C C . VAL A 1 165 ? -4.185 -2.135 -7.853 1.00 90.56 165 VAL A C 1
ATOM 1303 O O . VAL A 1 165 ? -3.207 -1.538 -8.296 1.00 90.56 165 VAL A O 1
ATOM 1306 N N . ASP A 1 166 ? -4.419 -2.280 -6.553 1.00 88.88 166 ASP A N 1
ATOM 1307 C CA . ASP A 1 166 ? -3.470 -1.877 -5.523 1.00 88.88 166 ASP A CA 1
ATOM 1308 C C . ASP A 1 166 ? -2.472 -3.011 -5.273 1.00 88.88 166 ASP A C 1
ATOM 1310 O O . ASP A 1 166 ? -2.842 -4.117 -4.868 1.00 88.88 166 ASP A O 1
ATOM 1314 N N . PHE A 1 167 ? -1.206 -2.733 -5.560 1.00 92.75 167 PHE A N 1
ATOM 1315 C CA . PHE A 1 167 ? -0.127 -3.703 -5.492 1.00 92.75 167 PHE A CA 1
ATOM 1316 C C . PHE A 1 167 ? 0.712 -3.608 -4.224 1.00 92.75 167 PHE A C 1
ATOM 1318 O O . PHE A 1 167 ? 1.561 -4.475 -4.044 1.00 92.75 167 PHE A O 1
ATOM 1325 N N . THR A 1 168 ? 0.493 -2.626 -3.342 1.00 89.06 168 THR A N 1
ATOM 1326 C CA . THR A 1 168 ? 1.404 -2.347 -2.216 1.00 89.06 168 THR A CA 1
ATOM 1327 C C . THR A 1 168 ? 1.698 -3.592 -1.378 1.00 89.06 168 THR A C 1
ATOM 1329 O O . THR A 1 168 ? 2.857 -3.978 -1.231 1.00 89.06 168 THR A O 1
ATOM 1332 N N . ASN A 1 169 ? 0.662 -4.306 -0.928 1.00 89.31 169 ASN A N 1
ATOM 1333 C CA . ASN A 1 169 ? 0.855 -5.501 -0.100 1.00 89.31 169 ASN A CA 1
ATOM 1334 C C . ASN A 1 169 ? 1.480 -6.668 -0.878 1.00 89.31 169 ASN A C 1
ATOM 1336 O O . ASN A 1 169 ? 2.290 -7.415 -0.333 1.00 89.31 169 ASN A O 1
ATOM 1340 N N . LEU A 1 170 ? 1.132 -6.841 -2.160 1.00 92.19 170 LEU A N 1
ATOM 1341 C CA . LEU A 1 170 ? 1.751 -7.877 -2.993 1.00 92.19 170 LEU A CA 1
ATOM 1342 C C . LEU A 1 170 ? 3.235 -7.569 -3.237 1.00 92.19 170 LEU A C 1
ATOM 1344 O O . LEU A 1 170 ? 4.063 -8.472 -3.155 1.00 92.19 170 LEU A O 1
ATOM 1348 N N . GLY A 1 171 ? 3.570 -6.301 -3.476 1.00 93.62 171 GLY A N 1
ATOM 1349 C CA . GLY A 1 171 ? 4.937 -5.815 -3.614 1.00 93.62 171 GLY A CA 1
ATOM 1350 C C . GLY A 1 171 ? 5.763 -6.098 -2.363 1.00 93.62 171 GLY A C 1
ATOM 1351 O O . GLY A 1 171 ? 6.820 -6.718 -2.467 1.00 93.62 171 GLY A O 1
ATOM 1352 N N . ARG A 1 172 ? 5.237 -5.754 -1.177 1.00 91.81 172 ARG A N 1
ATOM 1353 C CA . ARG A 1 172 ? 5.866 -6.076 0.117 1.00 91.81 172 ARG A CA 1
ATOM 1354 C C . ARG A 1 172 ? 6.046 -7.581 0.315 1.00 91.81 172 ARG A C 1
ATOM 1356 O O . ARG A 1 172 ? 7.123 -8.011 0.702 1.00 91.81 172 ARG A O 1
ATOM 1363 N N . LYS A 1 173 ? 5.052 -8.412 -0.017 1.00 91.19 173 LYS A N 1
ATOM 1364 C CA . LYS A 1 173 ? 5.185 -9.881 0.073 1.00 91.19 173 LYS A CA 1
ATOM 1365 C C . LYS A 1 173 ? 6.270 -10.448 -0.832 1.00 91.19 173 LYS A C 1
ATOM 1367 O O . LYS A 1 173 ? 7.010 -11.331 -0.411 1.00 91.19 173 LYS A O 1
ATOM 1372 N N . ILE A 1 174 ? 6.354 -9.962 -2.069 1.00 93.94 174 ILE A N 1
ATOM 1373 C CA . ILE A 1 174 ? 7.399 -10.382 -3.008 1.00 93.94 174 ILE A CA 1
ATOM 1374 C C . ILE A 1 174 ? 8.766 -9.942 -2.486 1.00 93.94 174 ILE A C 1
ATOM 1376 O O . ILE A 1 174 ? 9.688 -10.751 -2.477 1.00 93.94 174 ILE A O 1
ATOM 1380 N N . ALA A 1 175 ? 8.889 -8.703 -2.000 1.00 94.06 175 ALA A N 1
ATOM 1381 C CA . ALA A 1 175 ? 10.119 -8.216 -1.382 1.00 94.06 175 ALA A CA 1
ATOM 1382 C C . ALA A 1 175 ? 10.502 -9.046 -0.144 1.00 94.06 175 ALA A C 1
ATOM 1384 O O . ALA A 1 175 ? 11.667 -9.391 0.025 1.00 94.06 175 ALA A O 1
ATOM 1385 N N . GLY A 1 176 ? 9.514 -9.456 0.655 1.00 92.38 176 GLY A N 1
ATOM 1386 C CA . GLY A 1 176 ? 9.674 -10.332 1.814 1.00 92.38 176 GLY A CA 1
ATOM 1387 C C . GLY A 1 176 ? 10.350 -11.670 1.508 1.00 92.38 176 GLY A C 1
ATOM 1388 O O . GLY A 1 176 ? 11.056 -12.202 2.356 1.00 92.38 176 GLY A O 1
ATOM 1389 N N . ALA A 1 177 ? 10.231 -12.187 0.279 1.00 92.88 177 ALA A N 1
ATOM 1390 C CA . ALA A 1 177 ? 10.947 -13.395 -0.140 1.00 92.88 177 ALA A CA 1
ATOM 1391 C C . ALA A 1 177 ? 12.480 -13.211 -0.207 1.00 92.88 177 ALA A C 1
ATOM 1393 O O . ALA A 1 177 ? 13.210 -14.198 -0.282 1.00 92.88 177 ALA A O 1
ATOM 1394 N N . PHE A 1 178 ? 12.962 -11.965 -0.184 1.00 92.06 178 PHE A N 1
ATOM 1395 C CA . PHE A 1 178 ? 14.380 -11.595 -0.214 1.00 92.06 178 PHE A CA 1
ATOM 1396 C C . PHE A 1 178 ? 14.891 -11.055 1.133 1.00 92.06 178 PHE A C 1
ATOM 1398 O O . PHE A 1 178 ? 16.086 -10.797 1.265 1.00 92.06 178 PHE A O 1
ATOM 1405 N N . GLY A 1 179 ? 14.018 -10.905 2.133 1.00 88.69 179 GLY A N 1
ATOM 1406 C CA . GLY A 1 179 ? 14.383 -10.489 3.485 1.00 88.69 179 GLY A CA 1
ATOM 1407 C C . GLY A 1 179 ? 13.157 -10.217 4.352 1.00 88.69 179 GLY A C 1
ATOM 1408 O O . GLY A 1 179 ? 12.260 -9.482 3.945 1.00 88.69 179 GLY A O 1
ATOM 1409 N N . ASP A 1 180 ? 13.137 -10.765 5.567 1.00 83.19 180 ASP A N 1
ATOM 1410 C CA . ASP A 1 180 ? 11.955 -10.728 6.442 1.00 83.19 180 ASP A CA 1
ATOM 1411 C C . ASP A 1 180 ? 11.508 -9.297 6.788 1.00 83.19 180 ASP A C 1
ATOM 1413 O O . ASP A 1 180 ? 10.314 -9.001 6.796 1.00 83.19 180 ASP A O 1
ATOM 1417 N N . LEU A 1 181 ? 12.451 -8.367 6.978 1.00 86.31 181 LEU A N 1
ATOM 1418 C CA . LEU A 1 181 ? 12.153 -6.950 7.240 1.00 86.31 181 LEU A CA 1
ATOM 1419 C C . LEU A 1 181 ? 11.440 -6.250 6.067 1.00 86.31 181 LEU A C 1
ATOM 1421 O O . LEU A 1 181 ? 10.825 -5.205 6.254 1.00 86.31 181 LEU A O 1
ATOM 1425 N N . LEU A 1 182 ? 11.495 -6.809 4.854 1.00 90.62 182 LEU A N 1
ATOM 1426 C CA . LEU A 1 182 ? 10.859 -6.237 3.663 1.00 90.62 182 LEU A CA 1
ATOM 1427 C C . LEU A 1 182 ? 9.392 -6.660 3.516 1.00 90.62 182 LEU A C 1
ATOM 1429 O O . LEU A 1 182 ? 8.655 -6.049 2.738 1.00 90.62 182 LEU A O 1
ATOM 1433 N N . SER A 1 183 ? 8.975 -7.699 4.238 1.00 88.38 183 SER A N 1
ATOM 1434 C CA . SER A 1 183 ? 7.605 -8.204 4.240 1.00 88.38 183 SER A CA 1
ATOM 1435 C C . SER A 1 183 ? 6.666 -7.305 5.049 1.00 88.38 183 SER A C 1
ATOM 1437 O O . SER A 1 183 ? 7.101 -6.474 5.839 1.00 88.38 183 SER A O 1
ATOM 1439 N N . THR A 1 184 ? 5.356 -7.517 4.900 1.00 85.44 184 THR A N 1
ATOM 1440 C CA . THR A 1 184 ? 4.373 -6.966 5.845 1.00 85.44 184 THR A CA 1
ATOM 1441 C C . THR A 1 184 ? 4.492 -7.635 7.218 1.00 85.44 184 THR A C 1
ATOM 1443 O O . THR A 1 184 ? 4.170 -7.015 8.216 1.00 85.44 184 THR A O 1
ATOM 1446 N N . ASN A 1 185 ? 4.949 -8.895 7.288 1.00 85.88 185 ASN A N 1
ATOM 1447 C CA . ASN A 1 185 ? 5.011 -9.718 8.510 1.00 85.88 185 ASN A CA 1
ATOM 1448 C C . ASN A 1 185 ? 3.666 -9.912 9.237 1.00 85.88 185 ASN A C 1
ATOM 1450 O O . ASN A 1 185 ? 3.629 -10.356 10.386 1.00 85.88 185 ASN A O 1
ATOM 1454 N N . TYR A 1 186 ? 2.550 -9.642 8.557 1.00 90.06 186 TYR A N 1
ATOM 1455 C CA . TYR A 1 186 ? 1.203 -9.751 9.111 1.00 90.06 186 TYR A CA 1
ATOM 1456 C C . TYR A 1 186 ? 0.335 -10.726 8.308 1.00 90.06 186 TYR A C 1
ATOM 1458 O O . TYR A 1 186 ? 0.623 -11.075 7.162 1.00 90.06 186 TYR A O 1
ATOM 1466 N N . ASP A 1 187 ? -0.758 -11.185 8.924 1.00 89.12 187 ASP A N 1
ATOM 1467 C CA . ASP A 1 187 ? -1.721 -12.073 8.273 1.00 89.12 187 ASP A CA 1
ATOM 1468 C C . ASP A 1 187 ? -2.638 -11.290 7.323 1.00 89.12 187 ASP A C 1
ATOM 1470 O O . ASP A 1 187 ? -3.793 -10.973 7.618 1.00 89.12 187 ASP A O 1
ATOM 1474 N N . ASP A 1 188 ? -2.115 -11.015 6.136 1.00 84.69 188 ASP A N 1
ATOM 1475 C CA . ASP A 1 188 ? -2.843 -10.433 5.016 1.00 84.69 188 ASP A CA 1
ATOM 1476 C C . ASP A 1 188 ? -4.026 -11.282 4.526 1.00 84.69 188 ASP A C 1
ATOM 1478 O O . ASP A 1 188 ? -4.799 -10.809 3.688 1.00 84.69 188 ASP A O 1
ATOM 1482 N N . ASN A 1 189 ? -4.168 -12.546 4.941 1.00 87.12 189 ASN A N 1
ATOM 1483 C CA . ASN A 1 189 ? -5.365 -13.310 4.605 1.00 87.12 189 ASN A CA 1
ATOM 1484 C C . ASN A 1 189 ? -6.528 -12.822 5.454 1.00 87.12 189 ASN A C 1
ATOM 1486 O O . ASN A 1 189 ? -7.590 -12.602 4.874 1.00 87.12 189 ASN A O 1
ATOM 1490 N N . ARG A 1 190 ? -6.300 -12.573 6.749 1.00 92.12 190 ARG A N 1
ATOM 1491 C CA . ARG A 1 190 ? -7.312 -12.120 7.718 1.00 92.12 190 ARG A CA 1
ATOM 1492 C C . ARG A 1 190 ? -7.494 -10.612 7.767 1.00 92.12 190 ARG A C 1
ATOM 1494 O O . ARG A 1 190 ? -8.606 -10.133 7.995 1.00 92.12 190 ARG A O 1
ATOM 1501 N N . LEU A 1 191 ? -6.423 -9.861 7.546 1.00 94.62 191 LEU A N 1
ATOM 1502 C CA . LEU A 1 191 ? -6.409 -8.411 7.661 1.00 94.62 191 LEU A CA 1
ATOM 1503 C C . LEU A 1 191 ? -6.419 -7.755 6.285 1.00 94.62 191 LEU A C 1
ATOM 1505 O O . LEU A 1 191 ? -5.768 -8.203 5.340 1.00 94.62 191 LEU A O 1
ATOM 1509 N N . PHE A 1 192 ? -7.160 -6.660 6.174 1.00 94.88 192 PHE A N 1
ATOM 1510 C CA . PHE A 1 192 ? -6.808 -5.625 5.220 1.00 94.88 192 PHE A CA 1
ATOM 1511 C C . PHE A 1 192 ? -5.707 -4.780 5.859 1.00 94.88 192 PHE A C 1
ATOM 1513 O O . PHE A 1 192 ? -5.899 -4.291 6.970 1.00 94.88 192 PHE A O 1
ATOM 1520 N N . LEU A 1 193 ? -4.584 -4.623 5.165 1.00 93.88 193 LEU A N 1
ATOM 1521 C CA . LEU A 1 193 ? -3.415 -3.873 5.621 1.00 93.88 193 LEU A CA 1
ATOM 1522 C C . LEU A 1 193 ? -3.120 -2.749 4.637 1.00 93.88 193 LEU A C 1
ATOM 1524 O O . LEU A 1 193 ? -3.266 -2.930 3.428 1.00 93.88 193 LEU A O 1
ATOM 1528 N N . MET A 1 194 ? -2.715 -1.603 5.163 1.00 93.62 194 MET A N 1
ATOM 1529 C CA . MET A 1 194 ? -2.263 -0.457 4.385 1.00 93.62 194 MET A CA 1
ATOM 1530 C C . MET A 1 194 ? -1.077 0.178 5.092 1.00 93.62 194 MET A C 1
ATOM 1532 O O . MET A 1 194 ? -1.183 0.535 6.265 1.00 93.62 194 MET A O 1
ATOM 1536 N N . GLU A 1 195 ? 0.018 0.345 4.364 1.00 93.56 195 GLU A N 1
ATOM 1537 C CA . GLU A 1 195 ? 1.180 1.093 4.828 1.00 93.56 195 GLU A CA 1
ATOM 1538 C C . GLU A 1 195 ? 0.916 2.598 4.658 1.00 93.56 195 GLU A C 1
ATOM 1540 O O . GLU A 1 195 ? 0.500 3.054 3.590 1.00 93.56 195 GLU A O 1
ATOM 1545 N N . GLY A 1 196 ? 1.085 3.362 5.733 1.00 93.94 196 GLY A N 1
ATOM 1546 C CA . GLY A 1 196 ? 0.810 4.792 5.808 1.00 93.94 196 GLY A CA 1
ATOM 1547 C C . GLY A 1 196 ? 2.058 5.649 5.635 1.00 93.94 196 GLY A C 1
ATOM 1548 O O . GLY A 1 196 ? 3.156 5.281 6.044 1.00 93.94 196 GLY A O 1
ATOM 1549 N N . GLN A 1 197 ? 1.867 6.830 5.052 1.00 92.94 197 GLN A N 1
ATOM 1550 C CA . GLN A 1 197 ? 2.917 7.831 4.838 1.00 92.94 197 GLN A CA 1
ATOM 1551 C C . GLN A 1 197 ? 3.093 8.788 6.023 1.00 92.94 197 GLN A C 1
ATOM 1553 O O . GLN A 1 197 ? 4.001 9.610 6.021 1.00 92.94 197 GLN A O 1
ATOM 1558 N N . PHE A 1 198 ? 2.184 8.735 6.994 1.00 94.00 198 PHE A N 1
ATOM 1559 C CA . PHE A 1 198 ? 2.196 9.585 8.179 1.00 94.00 198 PHE A CA 1
ATOM 1560 C C . PHE A 1 198 ? 2.527 8.747 9.412 1.00 94.00 198 PHE A C 1
ATOM 1562 O O . PHE A 1 198 ? 2.375 7.523 9.394 1.00 94.00 198 PHE A O 1
ATOM 1569 N N . SER A 1 199 ? 2.911 9.397 10.511 1.00 95.00 199 SER A N 1
ATOM 1570 C CA . SER A 1 199 ? 3.114 8.702 11.785 1.00 95.00 199 SER A CA 1
ATOM 1571 C C . SER A 1 199 ? 1.819 8.042 12.272 1.00 95.00 199 SER A C 1
ATOM 1573 O O . SER A 1 199 ? 0.716 8.422 11.858 1.00 95.00 199 SER A O 1
ATOM 1575 N N . ALA A 1 200 ? 1.933 7.066 13.174 1.00 96.88 200 ALA A N 1
ATOM 1576 C CA . ALA A 1 200 ? 0.768 6.408 13.763 1.00 96.88 200 ALA A CA 1
ATOM 1577 C C . ALA A 1 200 ? -0.192 7.409 14.436 1.00 96.88 200 ALA A C 1
ATOM 1579 O O . ALA A 1 200 ? -1.406 7.332 14.232 1.00 96.88 200 ALA A O 1
ATOM 1580 N N . ASP A 1 201 ? 0.345 8.397 15.157 1.00 95.88 201 ASP A N 1
ATOM 1581 C CA . ASP A 1 201 ? -0.446 9.425 15.841 1.00 95.88 201 ASP A CA 1
ATOM 1582 C C . ASP A 1 201 ? -1.182 10.337 14.855 1.00 95.88 201 ASP A C 1
ATOM 1584 O O . ASP A 1 201 ? -2.398 10.525 14.966 1.00 95.88 201 ASP A O 1
ATOM 1588 N N . GLU A 1 202 ? -0.478 10.857 13.842 1.00 96.00 202 GLU A N 1
ATOM 1589 C CA . GLU A 1 202 ? -1.099 11.696 12.814 1.00 96.00 202 GLU A CA 1
ATOM 1590 C C . GLU A 1 202 ? -2.169 10.905 12.052 1.00 96.00 202 GLU A C 1
ATOM 1592 O O . GLU A 1 202 ? -3.265 11.404 11.789 1.00 96.00 202 GLU A O 1
ATOM 1597 N N . THR A 1 203 ? -1.887 9.644 11.738 1.00 97.69 203 THR A N 1
ATOM 1598 C CA . THR A 1 203 ? -2.821 8.745 11.058 1.00 97.69 203 THR A CA 1
ATOM 1599 C C . THR A 1 203 ? -4.086 8.508 11.886 1.00 97.69 203 THR A C 1
ATOM 1601 O O . THR A 1 203 ? -5.196 8.587 11.348 1.00 97.69 203 THR A O 1
ATOM 1604 N N . ALA A 1 204 ? -3.953 8.272 13.195 1.00 97.94 204 ALA A N 1
ATOM 1605 C CA . ALA A 1 204 ? -5.091 8.130 14.098 1.00 97.94 204 ALA A CA 1
ATOM 1606 C C . ALA A 1 204 ? -5.933 9.417 14.146 1.00 97.94 204 ALA A C 1
ATOM 1608 O O . ALA A 1 204 ? -7.156 9.360 13.997 1.00 97.94 204 ALA A O 1
ATOM 1609 N N . GLU A 1 205 ? -5.300 10.590 14.246 1.00 97.50 205 GLU A N 1
ATOM 1610 C CA . GLU A 1 205 ? -6.015 11.870 14.189 1.00 97.50 205 GLU A CA 1
ATOM 1611 C C . GLU A 1 205 ? -6.738 12.090 12.854 1.00 97.50 205 GLU A C 1
ATOM 1613 O O . GLU A 1 205 ? -7.849 12.632 12.819 1.00 97.50 205 GLU A O 1
ATOM 1618 N N . ARG A 1 206 ? -6.114 11.705 11.734 1.00 97.50 206 ARG A N 1
ATOM 1619 C CA . ARG A 1 206 ? -6.713 11.798 10.396 1.00 97.50 206 ARG A CA 1
ATOM 1620 C C . ARG A 1 206 ? -7.952 10.913 10.295 1.00 97.50 206 ARG A C 1
ATOM 1622 O O . ARG A 1 206 ? -8.963 11.379 9.768 1.00 97.50 206 ARG A O 1
ATOM 1629 N N . LEU A 1 207 ? -7.912 9.692 10.833 1.00 98.06 207 LEU A N 1
ATOM 1630 C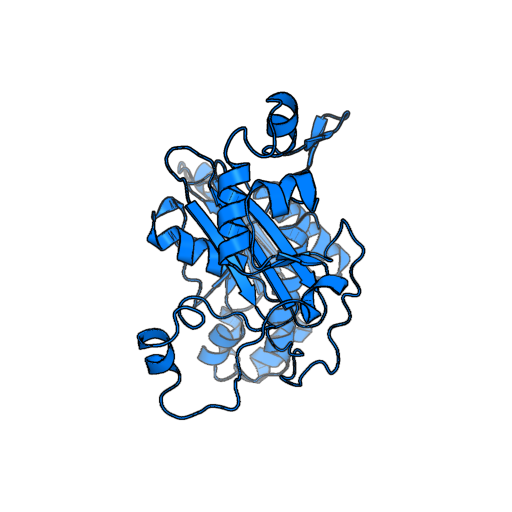 CA . LEU A 1 207 ? -9.083 8.812 10.914 1.00 98.06 207 LEU A CA 1
ATOM 1631 C C . LEU A 1 207 ? -10.201 9.434 11.759 1.00 98.06 207 LEU A C 1
ATOM 1633 O O . LEU A 1 207 ? -11.345 9.469 11.313 1.00 98.06 207 LEU A O 1
ATOM 1637 N N . GLU A 1 208 ? -9.891 9.979 12.937 1.00 97.75 208 GLU A N 1
ATOM 1638 C CA . GLU A 1 208 ? -10.886 10.645 13.792 1.00 97.75 208 GLU A CA 1
ATOM 1639 C C . GLU A 1 208 ? -11.547 11.837 13.083 1.00 97.75 208 GLU A C 1
ATOM 1641 O O . GLU A 1 208 ? -12.774 11.980 13.099 1.00 97.75 208 GLU A O 1
ATOM 1646 N N . LYS A 1 209 ? -10.751 12.672 12.400 1.00 97.50 209 LYS A N 1
ATOM 1647 C CA . LYS A 1 209 ? -11.249 13.808 11.606 1.00 97.50 209 LYS A CA 1
ATOM 1648 C C . LYS A 1 209 ? -12.166 13.340 10.472 1.00 97.50 209 LYS A C 1
ATOM 1650 O O . LYS A 1 209 ? -13.212 13.951 10.256 1.00 97.50 209 LYS A O 1
ATOM 1655 N N . GLN A 1 210 ? -11.810 12.260 9.774 1.00 96.62 210 GLN A N 1
ATOM 1656 C CA . GLN A 1 210 ? -12.639 11.683 8.711 1.00 96.62 210 GLN A CA 1
ATOM 1657 C C . GLN A 1 210 ? -13.952 11.107 9.241 1.00 96.62 210 GLN A C 1
ATOM 1659 O O . GLN A 1 210 ? -15.009 11.392 8.682 1.00 96.62 210 GLN A O 1
ATOM 1664 N N . LEU A 1 211 ? -13.902 10.332 10.327 1.00 96.69 211 LEU A N 1
ATOM 1665 C CA . LEU A 1 211 ? -15.091 9.765 10.966 1.00 96.69 211 LEU A CA 1
ATOM 1666 C C . LEU A 1 211 ? -16.050 10.876 11.405 1.00 96.69 211 LEU A C 1
ATOM 1668 O O . LEU A 1 211 ? -17.240 10.814 11.099 1.00 96.69 211 LEU A O 1
ATOM 1672 N N . LYS A 1 212 ? -15.517 11.944 12.011 1.00 96.25 212 LYS A N 1
ATOM 1673 C CA . LYS A 1 212 ? -16.290 13.136 12.374 1.00 96.25 212 LYS A CA 1
ATOM 1674 C C . LYS A 1 212 ? -16.917 13.821 11.158 1.00 96.25 212 LYS A C 1
ATOM 1676 O O . LYS A 1 212 ? -18.078 14.200 11.222 1.00 96.25 212 LYS A O 1
ATOM 1681 N N . ALA A 1 213 ? -16.180 13.974 10.057 1.00 96.19 213 ALA A N 1
ATOM 1682 C CA . ALA A 1 213 ? -16.695 14.592 8.831 1.00 96.19 213 ALA A CA 1
ATOM 1683 C C . ALA A 1 213 ? -17.799 13.765 8.144 1.00 96.19 213 ALA A C 1
ATOM 1685 O O . ALA A 1 213 ? -18.573 14.308 7.361 1.00 96.19 213 ALA A O 1
ATOM 1686 N N . LEU A 1 214 ? -17.861 12.461 8.422 1.00 94.19 214 LEU A N 1
ATOM 1687 C CA . LEU A 1 214 ? -18.898 11.549 7.938 1.00 94.19 214 LEU A CA 1
ATOM 1688 C C . LEU A 1 214 ? -20.055 11.368 8.937 1.00 94.19 214 LEU A C 1
ATOM 1690 O O . LEU A 1 214 ? -20.902 10.505 8.712 1.00 94.19 214 LEU A O 1
ATOM 1694 N N . ASP A 1 215 ? -20.073 12.128 10.039 1.00 94.31 215 ASP A N 1
ATOM 1695 C CA . ASP A 1 215 ? -21.018 11.973 11.153 1.00 94.31 215 ASP A CA 1
ATOM 1696 C C . ASP A 1 215 ? -21.062 10.535 11.716 1.00 94.31 215 ASP A C 1
ATOM 1698 O O . ASP A 1 215 ? -22.100 10.050 12.175 1.00 94.31 215 ASP A O 1
ATOM 1702 N N . ILE A 1 216 ? -19.923 9.831 11.685 1.00 94.75 216 ILE A N 1
ATOM 1703 C CA . ILE A 1 216 ? -19.769 8.488 12.251 1.00 94.75 216 ILE A CA 1
ATOM 1704 C C . ILE A 1 216 ? -19.220 8.619 13.680 1.00 94.75 216 ILE A C 1
ATOM 1706 O O . ILE A 1 216 ? -18.082 9.063 13.854 1.00 94.75 216 ILE A O 1
ATOM 1710 N N . PRO A 1 217 ? -19.979 8.210 14.715 1.00 94.62 217 PRO A N 1
ATOM 1711 C CA . PRO A 1 217 ? -19.520 8.286 16.096 1.00 94.62 217 PRO A CA 1
ATOM 1712 C C . PRO A 1 217 ? -18.311 7.385 16.363 1.00 94.62 217 PRO A C 1
ATOM 1714 O O . PRO A 1 217 ? -18.334 6.191 16.053 1.00 94.62 217 PRO A O 1
ATOM 1717 N N . VAL A 1 218 ? -17.293 7.952 17.010 1.00 97.06 218 VAL A N 1
ATOM 1718 C CA . VAL A 1 218 ? -16.213 7.201 17.661 1.00 97.06 218 VAL A CA 1
ATOM 1719 C C . VAL A 1 218 ? -16.677 6.865 19.075 1.00 97.06 218 VAL A C 1
ATOM 1721 O O . VAL A 1 218 ? -16.967 7.762 19.864 1.00 97.06 218 VAL A O 1
ATOM 1724 N N . PHE A 1 219 ? -16.781 5.577 19.388 1.00 96.06 219 PHE A N 1
ATOM 1725 C CA . PHE A 1 219 ? -17.203 5.096 20.705 1.00 96.06 219 PHE A CA 1
ATOM 1726 C C . PHE A 1 219 ? -16.038 5.014 21.682 1.00 96.06 219 PHE A C 1
ATOM 1728 O O . PHE A 1 219 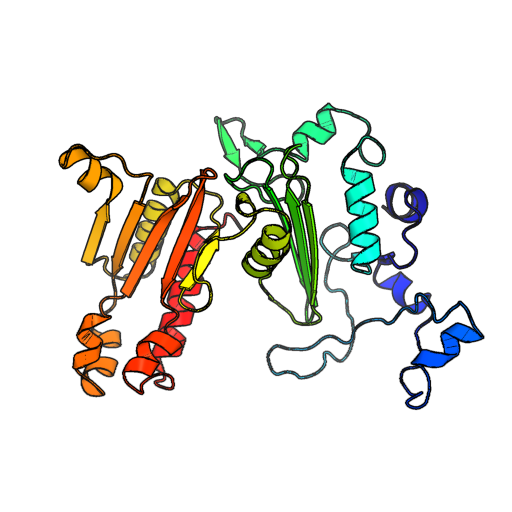? -16.213 5.282 22.868 1.00 96.06 219 PHE A O 1
ATOM 1735 N N . ALA A 1 220 ? -14.860 4.639 21.186 1.00 97.62 220 ALA A N 1
ATOM 1736 C CA . ALA A 1 220 ? -13.654 4.558 21.988 1.00 97.62 220 ALA A CA 1
ATOM 1737 C C . ALA A 1 220 ? -12.401 4.745 21.129 1.00 97.62 220 ALA A C 1
ATOM 1739 O O . ALA A 1 220 ? -12.361 4.372 19.955 1.00 97.62 220 ALA A O 1
ATOM 1740 N N . LYS A 1 221 ? -11.365 5.285 21.766 1.00 98.25 221 LYS A N 1
ATOM 1741 C CA . LYS A 1 221 ? -9.987 5.305 21.286 1.00 98.25 221 LYS A CA 1
ATOM 1742 C C . LYS A 1 221 ? -9.133 4.645 22.358 1.00 98.25 221 LYS A C 1
ATOM 1744 O O . LYS A 1 221 ? -9.110 5.118 23.492 1.00 98.25 221 LYS A O 1
ATOM 1749 N N . PHE A 1 222 ? -8.462 3.559 22.003 1.00 98.44 222 PHE A N 1
ATOM 1750 C CA . PHE A 1 222 ? -7.555 2.847 22.893 1.00 98.44 222 PHE A CA 1
ATOM 1751 C C . PHE A 1 222 ? -6.125 3.118 22.456 1.00 98.44 222 PHE A C 1
ATOM 1753 O O . PHE A 1 222 ? -5.719 2.667 21.391 1.00 98.44 222 PHE A O 1
ATOM 1760 N N . ASP A 1 223 ? -5.380 3.852 23.273 1.00 98.38 223 ASP A N 1
ATOM 1761 C CA . ASP A 1 223 ? -3.946 4.057 23.089 1.00 98.38 223 ASP A CA 1
ATOM 1762 C C . ASP A 1 223 ? -3.196 2.977 23.876 1.00 98.38 223 ASP A C 1
ATOM 1764 O O . ASP A 1 223 ? -3.025 3.062 25.094 1.00 98.38 223 ASP A O 1
ATOM 1768 N N . HIS A 1 224 ? -2.808 1.910 23.183 1.00 98.44 224 HIS A N 1
ATOM 1769 C CA . HIS A 1 224 ? -2.111 0.792 23.805 1.00 98.44 224 HIS A CA 1
ATOM 1770 C C . HIS A 1 224 ? -0.681 1.152 24.206 1.00 98.44 224 HIS A C 1
ATOM 1772 O O . HIS A 1 224 ? -0.194 0.587 25.183 1.00 98.44 224 HIS A O 1
ATOM 1778 N N . ALA A 1 225 ? -0.030 2.088 23.509 1.00 97.94 225 ALA A N 1
ATOM 1779 C CA . ALA A 1 225 ? 1.310 2.544 23.870 1.00 97.94 225 ALA A CA 1
ATOM 1780 C C . ALA A 1 225 ? 1.282 3.280 25.215 1.00 97.94 225 ALA A C 1
ATOM 1782 O O . ALA A 1 225 ? 2.053 2.963 26.123 1.00 97.94 225 ALA A O 1
ATOM 1783 N N . LYS A 1 226 ? 0.311 4.179 25.395 1.00 98.06 226 LYS A N 1
ATOM 1784 C CA . LYS A 1 226 ? 0.069 4.844 26.676 1.00 98.06 226 LYS A CA 1
ATOM 1785 C C . LYS A 1 226 ? -0.311 3.855 27.780 1.00 98.06 226 LYS A C 1
ATOM 1787 O O . LYS A 1 226 ? 0.259 3.918 28.866 1.00 98.06 226 LYS A O 1
ATOM 1792 N N . ASN A 1 227 ? -1.229 2.925 27.507 1.00 98.12 227 ASN A N 1
ATOM 1793 C CA . ASN A 1 227 ? -1.639 1.916 28.490 1.00 98.12 227 ASN A CA 1
ATOM 1794 C C . ASN A 1 227 ? -0.458 1.029 28.931 1.00 98.12 227 ASN A C 1
ATOM 1796 O O . ASN A 1 227 ? -0.361 0.667 30.102 1.00 98.12 227 ASN A O 1
ATOM 1800 N N . ALA A 1 228 ? 0.444 0.680 28.007 1.00 98.38 228 ALA A N 1
ATOM 1801 C CA . ALA A 1 228 ? 1.663 -0.061 28.320 1.00 98.38 228 ALA A CA 1
ATOM 1802 C C . ALA A 1 228 ? 2.593 0.760 29.224 1.00 98.38 228 ALA A C 1
ATOM 1804 O O . ALA A 1 228 ? 3.028 0.253 30.258 1.00 98.38 228 ALA A O 1
ATOM 1805 N N . ALA A 1 229 ? 2.818 2.037 28.898 1.00 98.12 229 ALA A N 1
ATOM 1806 C CA . ALA A 1 229 ? 3.654 2.929 29.700 1.00 98.12 229 ALA A CA 1
ATOM 1807 C C . ALA A 1 229 ? 3.125 3.094 31.136 1.00 98.12 229 ALA A C 1
ATOM 1809 O O . ALA A 1 229 ? 3.897 3.032 32.093 1.00 98.12 229 ALA A O 1
ATOM 1810 N N . GLU A 1 230 ? 1.807 3.230 31.310 1.00 98.06 230 GLU A N 1
ATOM 1811 C CA . GLU A 1 230 ? 1.156 3.289 32.630 1.00 98.06 230 GLU A CA 1
ATOM 1812 C C . GLU A 1 230 ? 1.329 1.990 33.439 1.00 98.06 230 GLU A C 1
ATOM 1814 O O . GLU A 1 230 ? 1.338 2.021 34.670 1.00 98.06 230 GLU A O 1
ATOM 1819 N N . ALA A 1 231 ? 1.523 0.859 32.759 1.00 98.12 231 ALA A N 1
ATOM 1820 C CA . ALA A 1 231 ? 1.828 -0.437 33.358 1.00 98.12 231 ALA A CA 1
ATOM 1821 C C . ALA A 1 231 ? 3.340 -0.712 33.512 1.00 98.12 231 ALA A C 1
ATOM 1823 O O . ALA A 1 231 ? 3.718 -1.811 33.921 1.00 98.12 231 ALA A O 1
ATOM 1824 N N . GLY A 1 232 ? 4.211 0.254 33.197 1.00 98.06 232 GLY A N 1
ATOM 1825 C CA . GLY A 1 232 ? 5.668 0.089 33.256 1.00 98.06 232 GLY A CA 1
ATOM 1826 C C . GLY A 1 232 ? 6.250 -0.778 32.133 1.00 98.06 232 GLY A C 1
ATOM 1827 O O . GLY A 1 232 ? 7.317 -1.365 32.310 1.00 98.06 232 GLY A O 1
ATOM 1828 N N . LEU A 1 233 ? 5.549 -0.886 31.003 1.00 98.50 233 LEU A N 1
ATOM 1829 C CA . LEU A 1 233 ? 5.965 -1.616 29.807 1.00 98.50 233 LEU A CA 1
ATOM 1830 C C . LEU A 1 233 ? 6.204 -0.653 28.641 1.00 98.50 233 LEU A C 1
ATOM 1832 O O . LEU A 1 233 ? 5.606 0.418 28.566 1.00 98.50 233 LEU A O 1
ATOM 1836 N N . GLU A 1 234 ? 7.039 -1.066 27.692 1.00 97.44 234 GLU A N 1
ATOM 1837 C CA . GLU A 1 234 ? 7.252 -0.334 26.444 1.00 97.44 234 GLU A CA 1
ATOM 1838 C C . GLU A 1 234 ? 6.470 -0.985 25.302 1.00 97.44 234 GLU A C 1
ATOM 1840 O O . GLU A 1 234 ? 6.484 -2.205 25.126 1.00 97.44 234 GLU A O 1
ATOM 1845 N N . LEU A 1 235 ? 5.790 -0.158 24.511 1.00 98.00 235 LEU A N 1
ATOM 1846 C CA . LEU A 1 235 ? 5.121 -0.566 23.284 1.00 98.00 235 LEU A CA 1
ATOM 1847 C C . LEU A 1 235 ? 5.226 0.580 22.276 1.00 98.00 235 LEU A C 1
ATOM 1849 O O . LEU A 1 235 ? 4.966 1.734 22.619 1.00 98.00 235 LEU A O 1
ATOM 1853 N N . ARG A 1 236 ? 5.596 0.254 21.034 1.00 98.00 236 ARG A N 1
ATOM 1854 C CA . ARG A 1 236 ? 5.586 1.208 19.915 1.00 98.00 236 ARG A CA 1
ATOM 1855 C C . ARG A 1 236 ? 4.188 1.820 19.735 1.00 98.00 236 ARG A C 1
ATOM 1857 O O . ARG A 1 236 ? 3.206 1.163 20.105 1.00 98.00 236 ARG A O 1
ATOM 1864 N N . PRO A 1 237 ? 4.069 3.029 19.152 1.00 98.50 237 PRO A N 1
ATOM 1865 C CA . PRO A 1 237 ? 2.781 3.670 18.896 1.00 98.50 237 PRO A CA 1
ATOM 1866 C C . PRO A 1 237 ? 1.749 2.676 18.359 1.00 98.50 237 PRO A C 1
ATOM 1868 O O . PRO A 1 237 ? 1.965 2.048 17.328 1.00 98.50 237 PRO A O 1
ATOM 1871 N N . THR A 1 238 ? 0.662 2.469 19.103 1.00 98.56 238 THR A N 1
ATOM 1872 C CA . THR A 1 238 ? -0.376 1.481 18.782 1.00 98.56 238 THR A CA 1
ATOM 1873 C C . THR A 1 238 ? -1.711 2.000 19.294 1.00 98.56 238 THR A C 1
ATOM 1875 O O . THR A 1 238 ? -1.938 2.067 20.501 1.00 98.56 238 THR A O 1
ATOM 1878 N N . THR A 1 239 ? -2.609 2.357 18.382 1.00 98.69 239 THR A N 1
ATOM 1879 C CA . THR A 1 239 ? -3.930 2.908 18.686 1.00 98.69 239 THR A CA 1
ATOM 1880 C C . THR A 1 239 ? -5.024 2.105 17.992 1.00 98.69 239 THR A C 1
ATOM 1882 O O . THR A 1 239 ? -4.906 1.763 16.820 1.00 98.69 239 THR A O 1
ATOM 1885 N N . VAL A 1 240 ? -6.135 1.852 18.684 1.00 98.69 240 VAL A N 1
ATOM 1886 C CA . VAL A 1 240 ? -7.354 1.282 18.091 1.00 98.69 240 VAL A CA 1
ATOM 1887 C C . VAL A 1 240 ? -8.495 2.285 18.195 1.00 98.69 240 VAL A C 1
ATOM 1889 O O . VAL A 1 240 ? -8.842 2.737 19.288 1.00 98.69 240 VAL A O 1
ATOM 1892 N N . LEU A 1 241 ? -9.110 2.603 17.057 1.00 98.62 241 LEU A N 1
ATOM 1893 C CA . LEU A 1 241 ? -10.342 3.386 16.984 1.00 98.62 241 LEU A CA 1
ATOM 1894 C C . LEU A 1 241 ? -11.532 2.444 16.829 1.00 98.62 241 LEU A C 1
ATOM 1896 O O . LEU A 1 241 ? -11.590 1.668 15.874 1.00 98.62 241 LEU A O 1
ATOM 1900 N N . VAL A 1 242 ? -12.489 2.547 17.750 1.00 98.19 242 VAL A N 1
ATOM 1901 C CA . VAL A 1 242 ? -13.747 1.794 17.739 1.00 98.19 242 VAL A CA 1
ATOM 1902 C C . VAL A 1 242 ? -14.894 2.745 17.447 1.00 98.19 242 VAL A C 1
ATOM 1904 O O . VAL A 1 242 ? -15.097 3.734 18.152 1.00 98.19 242 VAL A O 1
ATOM 1907 N N . PHE A 1 243 ? -15.653 2.454 16.399 1.00 97.12 243 PHE A N 1
ATOM 1908 C CA . PHE A 1 243 ? -16.658 3.359 15.852 1.00 97.12 243 PHE A CA 1
ATOM 1909 C C . PHE A 1 243 ? -17.780 2.590 15.157 1.00 97.12 243 PHE A C 1
ATOM 1911 O O . PHE A 1 243 ? -17.698 1.386 14.908 1.00 97.12 243 PHE A O 1
ATOM 1918 N N . GLY A 1 244 ? -18.852 3.288 14.804 1.00 91.19 244 GLY A N 1
ATOM 1919 C CA . GLY A 1 244 ? -19.883 2.704 13.956 1.00 91.19 244 GLY A CA 1
ATOM 1920 C C . GLY A 1 244 ? -21.219 3.417 14.028 1.00 91.19 244 GLY A C 1
ATOM 1921 O O . GLY A 1 244 ? -21.455 4.289 14.857 1.00 91.19 244 GLY A O 1
ATOM 1922 N N . ALA A 1 245 ? -22.124 2.999 13.148 1.00 80.44 245 ALA A N 1
ATOM 1923 C CA . ALA A 1 245 ? -23.500 3.468 13.122 1.00 80.44 245 ALA A CA 1
ATOM 1924 C C . ALA A 1 245 ? -24.434 2.359 13.649 1.00 80.44 245 ALA A C 1
ATOM 1926 O O . ALA A 1 245 ? -24.528 1.305 13.009 1.00 80.44 245 ALA A O 1
ATOM 1927 N N . PRO A 1 246 ? -25.179 2.578 14.753 1.00 77.25 246 PRO A N 1
ATOM 1928 C CA . PRO A 1 246 ? -26.037 1.552 15.359 1.00 77.25 246 PRO A CA 1
ATOM 1929 C C . PRO A 1 246 ? -27.030 0.900 14.383 1.00 77.25 246 PRO A C 1
ATOM 1931 O O . PRO A 1 246 ? -27.259 -0.309 14.434 1.00 77.25 246 PRO A O 1
ATOM 1934 N N . LYS A 1 247 ? -27.572 1.681 13.436 1.00 76.38 247 LYS A N 1
ATOM 1935 C CA . LYS A 1 247 ? -28.525 1.195 12.421 1.00 76.38 247 LYS A CA 1
ATOM 1936 C C . LYS A 1 247 ? -27.944 0.087 11.539 1.00 76.38 247 LYS A C 1
ATOM 1938 O O . LYS A 1 247 ? -28.664 -0.830 11.167 1.00 76.38 247 LYS A O 1
ATOM 1943 N N . VAL A 1 248 ? -26.655 0.171 11.212 1.00 77.12 248 VAL A N 1
ATOM 1944 C CA . VAL A 1 248 ? -25.993 -0.764 10.293 1.00 77.12 248 VAL A CA 1
ATOM 1945 C C . VAL A 1 248 ? -25.669 -2.080 11.007 1.00 77.12 248 VAL A C 1
ATOM 1947 O O . VAL A 1 248 ? -25.928 -3.149 10.463 1.00 77.12 248 VAL A O 1
ATOM 1950 N N . GLY A 1 249 ? -25.173 -2.008 12.247 1.00 82.44 249 GLY A N 1
ATOM 1951 C CA . GLY A 1 249 ? -24.865 -3.194 13.055 1.00 82.44 249 GLY A CA 1
ATOM 1952 C C . GLY A 1 249 ? -26.105 -3.980 13.498 1.00 82.44 249 GLY A C 1
ATOM 1953 O O . GLY A 1 249 ? -26.065 -5.204 13.562 1.00 82.44 249 GLY A O 1
ATOM 1954 N N . THR A 1 250 ? -27.232 -3.296 13.736 1.00 86.00 250 THR A N 1
ATOM 1955 C CA . THR A 1 250 ? -28.481 -3.946 14.181 1.00 86.00 250 THR A CA 1
ATOM 1956 C C . THR A 1 250 ? -29.003 -4.962 13.166 1.00 86.00 250 THR A C 1
ATOM 1958 O O . THR A 1 250 ? -29.457 -6.028 13.564 1.00 86.00 250 THR A O 1
ATOM 1961 N N . GLY A 1 251 ? -28.896 -4.676 11.863 1.00 88.88 251 GLY A N 1
ATOM 1962 C CA . GLY A 1 251 ? -29.343 -5.608 10.822 1.00 88.88 251 GLY A CA 1
ATOM 1963 C C . GLY A 1 251 ? -28.575 -6.933 10.827 1.00 88.88 251 GLY A C 1
ATOM 1964 O O . GLY A 1 251 ? -29.175 -7.981 10.625 1.00 88.88 251 GLY A O 1
ATOM 1965 N N . LEU A 1 252 ? -27.270 -6.903 11.127 1.00 92.44 252 LEU A N 1
ATOM 1966 C CA . LEU A 1 252 ? -26.475 -8.126 11.277 1.00 92.44 252 LEU A CA 1
ATOM 1967 C C . LEU A 1 252 ? -26.892 -8.909 12.528 1.00 92.44 252 LEU A C 1
ATOM 1969 O O . LEU A 1 252 ? -27.111 -10.111 12.440 1.00 92.44 252 LEU A O 1
ATOM 1973 N N . MET A 1 253 ? -27.093 -8.224 13.660 1.00 94.25 253 MET A N 1
ATOM 1974 C CA . MET A 1 253 ? -27.528 -8.865 14.911 1.00 94.25 253 MET A CA 1
ATOM 1975 C C . MET A 1 253 ? -28.944 -9.456 14.845 1.00 94.25 253 MET A C 1
ATOM 1977 O O . MET A 1 253 ? -29.260 -10.375 15.592 1.00 94.25 253 MET A O 1
ATOM 1981 N N . GLN A 1 254 ? -29.808 -8.936 13.969 1.00 93.75 254 GLN A N 1
ATOM 1982 C CA . GLN A 1 254 ? -31.123 -9.528 13.705 1.00 93.75 254 GLN A CA 1
ATOM 1983 C C . GLN A 1 254 ? -31.025 -10.856 12.947 1.00 93.75 254 GLN A C 1
ATOM 1985 O O . GLN A 1 254 ? -31.908 -11.696 13.105 1.00 93.75 254 GLN A O 1
ATOM 1990 N N . ALA A 1 255 ? -29.986 -11.034 12.127 1.00 93.50 255 ALA A N 1
ATOM 1991 C CA . ALA A 1 255 ? -29.734 -12.281 11.417 1.00 93.50 255 ALA A CA 1
ATOM 1992 C C . ALA A 1 255 ? -29.020 -13.302 12.319 1.00 93.50 255 ALA A C 1
ATOM 1994 O O . ALA A 1 255 ? -29.447 -14.451 12.390 1.00 93.50 255 ALA A O 1
ATOM 1995 N N . ASP A 1 256 ? -27.987 -12.867 13.044 1.00 95.62 256 ASP A N 1
ATOM 1996 C CA . ASP A 1 256 ? -27.315 -13.647 14.084 1.00 95.62 256 ASP A CA 1
ATOM 1997 C C . ASP A 1 256 ? -26.822 -12.711 15.192 1.00 95.62 256 ASP A C 1
ATOM 1999 O O . ASP A 1 256 ? -25.937 -11.883 14.984 1.00 95.62 256 ASP A O 1
ATOM 2003 N N . GLN A 1 257 ? -27.382 -12.838 16.393 1.00 96.25 257 GLN A N 1
ATOM 2004 C CA . GLN A 1 257 ? -27.054 -11.949 17.505 1.00 96.25 257 GLN A CA 1
ATOM 2005 C C . GLN A 1 257 ? -25.606 -12.110 17.997 1.00 96.25 257 GLN A C 1
ATOM 2007 O O . GLN A 1 257 ? -25.048 -11.167 18.560 1.00 96.25 257 GLN A O 1
ATOM 2012 N N . SER A 1 258 ? -24.978 -13.269 17.782 1.00 96.56 258 SER A N 1
ATOM 2013 C CA . SER A 1 258 ? -23.617 -13.544 18.255 1.00 96.56 258 SER A CA 1
ATOM 2014 C C . SER A 1 258 ? -22.547 -12.718 17.532 1.00 96.56 258 SER A C 1
ATOM 2016 O O . SER A 1 258 ? -21.504 -12.435 18.124 1.00 96.56 258 SER A O 1
ATOM 2018 N N . ILE A 1 259 ? -22.847 -12.181 16.338 1.00 95.62 259 ILE A N 1
ATOM 2019 C CA . ILE A 1 259 ? -21.963 -11.235 15.628 1.00 95.62 259 ILE A CA 1
ATOM 2020 C C . ILE A 1 259 ? -21.740 -9.924 16.400 1.00 95.62 259 ILE A C 1
ATOM 2022 O O . ILE A 1 259 ? -20.860 -9.133 16.058 1.00 95.62 259 ILE A O 1
ATOM 2026 N N . ALA A 1 260 ? -22.506 -9.687 17.471 1.00 94.38 260 ALA A N 1
ATOM 2027 C CA . ALA A 1 260 ? -22.279 -8.589 18.405 1.00 94.38 260 ALA A CA 1
ATOM 2028 C C . ALA A 1 260 ? -20.852 -8.571 18.987 1.00 94.38 260 ALA A C 1
ATOM 2030 O O . ALA A 1 260 ? -20.396 -7.503 19.374 1.00 94.38 260 ALA A O 1
ATOM 2031 N N . LEU A 1 261 ? -20.134 -9.704 19.019 1.00 95.06 261 LEU A N 1
ATOM 2032 C CA . LEU A 1 261 ? -18.724 -9.766 19.438 1.00 95.06 261 LEU A CA 1
ATOM 2033 C C . LEU A 1 261 ? -17.765 -9.051 18.470 1.00 95.06 261 LEU A C 1
ATOM 2035 O O . LEU A 1 261 ? -16.688 -8.613 18.870 1.00 95.06 261 LEU A O 1
ATOM 2039 N N . GLU A 1 262 ? -18.162 -8.904 17.206 1.00 94.31 262 GLU A N 1
ATOM 2040 C CA . GLU A 1 262 ? -17.359 -8.261 16.162 1.00 94.31 262 GLU A CA 1
ATOM 2041 C C . GLU A 1 262 ? -17.724 -6.795 15.932 1.00 94.31 262 GLU A C 1
ATOM 2043 O O . GLU A 1 262 ? -17.073 -6.105 15.144 1.00 94.31 262 GLU A O 1
ATOM 2048 N N . LEU A 1 263 ? -18.754 -6.314 16.629 1.00 93.81 263 LEU A N 1
ATOM 2049 C CA . LEU A 1 263 ? -19.241 -4.946 16.567 1.00 93.81 263 LEU A CA 1
ATOM 2050 C C . LEU A 1 263 ? -18.959 -4.228 17.899 1.00 93.81 263 LEU A C 1
ATOM 2052 O O . LEU A 1 263 ? -19.055 -4.844 18.957 1.00 93.81 263 LEU A O 1
ATOM 2056 N N . PRO A 1 264 ? -18.675 -2.911 17.893 1.00 95.62 264 PRO A N 1
ATOM 2057 C CA . PRO A 1 264 ? -18.592 -2.007 16.739 1.00 95.62 264 PRO A CA 1
ATOM 2058 C C . PRO A 1 264 ? -17.369 -2.242 15.834 1.00 95.62 264 PRO A C 1
ATOM 2060 O O . PRO A 1 264 ? -16.501 -3.055 16.136 1.00 95.62 264 PRO A O 1
ATOM 2063 N N . LEU A 1 265 ? -17.296 -1.512 14.715 1.00 96.44 265 LEU A N 1
ATOM 2064 C CA . LEU A 1 265 ? -16.158 -1.597 13.796 1.00 96.44 265 LEU A CA 1
ATOM 2065 C C . LEU A 1 265 ? -14.883 -1.068 14.463 1.00 96.44 265 LEU A C 1
ATOM 2067 O O . LEU A 1 265 ? -14.936 -0.160 15.294 1.00 96.44 265 LEU A O 1
ATOM 2071 N N . LYS A 1 266 ? -13.738 -1.620 14.055 1.00 97.44 266 LYS A N 1
ATOM 2072 C CA . LYS A 1 266 ? -12.415 -1.292 14.593 1.00 97.44 266 LYS A CA 1
ATOM 2073 C C . LYS A 1 266 ? -11.397 -1.083 13.472 1.00 97.44 266 LYS A C 1
ATOM 2075 O O . LYS A 1 266 ? -11.340 -1.889 12.544 1.00 97.44 266 LYS A O 1
ATOM 2080 N N . ILE A 1 267 ? -10.600 -0.020 13.575 1.00 98.56 267 ILE A N 1
ATOM 2081 C CA . ILE A 1 267 ? -9.363 0.168 12.801 1.00 98.56 267 ILE A CA 1
ATOM 2082 C C . ILE A 1 267 ? -8.217 0.290 13.803 1.00 98.56 267 ILE A C 1
ATOM 2084 O O . ILE A 1 267 ? -8.274 1.121 14.710 1.00 98.56 267 ILE A O 1
ATOM 2088 N N . ALA A 1 268 ? -7.195 -0.543 13.635 1.00 98.56 268 ALA A N 1
ATOM 2089 C CA . ALA A 1 268 ? -5.936 -0.437 14.354 1.00 98.56 268 ALA A CA 1
ATOM 2090 C C . ALA A 1 268 ? -4.936 0.372 13.522 1.00 98.56 268 ALA A C 1
ATOM 2092 O O . ALA A 1 268 ? -4.887 0.225 12.300 1.00 98.56 268 ALA A O 1
ATOM 2093 N N . VAL A 1 269 ? -4.153 1.208 14.194 1.00 98.62 269 VAL A N 1
ATOM 2094 C CA . VAL A 1 269 ? -3.030 1.960 13.637 1.00 98.62 269 VAL A CA 1
ATOM 2095 C C . VAL A 1 269 ? -1.818 1.697 14.513 1.00 98.62 269 VAL A C 1
ATOM 2097 O O . VAL A 1 269 ? -1.915 1.867 15.729 1.00 98.62 269 VAL A O 1
ATOM 2100 N N . TRP A 1 270 ? -0.694 1.286 13.940 1.00 98.19 270 TRP A N 1
ATOM 2101 C CA . TRP A 1 270 ? 0.516 1.040 14.723 1.00 98.19 270 TRP A CA 1
ATOM 2102 C C . TRP A 1 270 ? 1.794 1.312 13.946 1.00 98.19 270 TRP A C 1
ATOM 2104 O O . TRP A 1 270 ? 1.778 1.365 12.721 1.00 98.19 270 TRP A O 1
ATOM 2114 N N . GLU A 1 271 ? 2.893 1.449 14.677 1.00 97.44 271 GLU A N 1
ATOM 2115 C CA . GLU A 1 271 ? 4.253 1.486 14.150 1.00 97.44 271 GLU A CA 1
ATOM 2116 C C . GLU A 1 271 ? 4.930 0.117 14.332 1.00 97.44 271 GLU A C 1
ATOM 2118 O O . GLU A 1 271 ? 4.915 -0.474 15.423 1.00 97.44 271 GLU A O 1
ATOM 2123 N N . ASP A 1 272 ? 5.494 -0.422 13.254 1.00 94.94 272 ASP A N 1
ATOM 2124 C CA . ASP A 1 272 ? 6.244 -1.677 13.283 1.00 94.94 272 ASP A CA 1
ATOM 2125 C C . ASP A 1 272 ? 7.716 -1.486 13.698 1.00 94.94 272 ASP A C 1
ATOM 2127 O O . ASP A 1 272 ? 8.167 -0.397 14.041 1.00 94.94 272 ASP A O 1
ATOM 2131 N N . GLU A 1 273 ? 8.484 -2.577 13.723 1.00 92.56 273 GLU A N 1
ATOM 2132 C CA . GLU A 1 273 ? 9.908 -2.534 14.080 1.00 92.56 273 GLU A CA 1
ATOM 2133 C C . GLU A 1 273 ? 10.780 -1.799 13.048 1.00 92.56 273 GLU A C 1
ATOM 2135 O O . GLU A 1 273 ? 11.818 -1.247 13.410 1.00 92.56 273 GLU A O 1
ATOM 2140 N N . ALA A 1 274 ? 10.356 -1.750 11.784 1.00 90.31 274 ALA A N 1
ATOM 2141 C CA . ALA A 1 274 ? 11.041 -1.017 10.725 1.00 90.31 274 ALA A CA 1
ATOM 2142 C C . ALA A 1 274 ? 10.673 0.481 10.701 1.00 90.31 274 ALA A C 1
ATOM 2144 O O . ALA A 1 274 ? 11.190 1.227 9.865 1.00 90.31 274 ALA A O 1
ATOM 2145 N N . GLY A 1 275 ? 9.806 0.919 11.621 1.00 92.25 275 GLY A N 1
ATOM 2146 C CA . GLY A 1 275 ? 9.298 2.282 11.738 1.00 92.25 275 GLY A CA 1
ATOM 2147 C C . GLY A 1 275 ? 8.085 2.564 10.855 1.00 92.25 275 GLY A C 1
ATOM 2148 O O . GLY A 1 275 ? 7.588 3.686 10.862 1.00 92.25 275 GLY A O 1
ATOM 2149 N N . SER A 1 276 ? 7.589 1.587 10.094 1.00 94.19 276 SER A N 1
ATOM 2150 C CA . SER A 1 276 ? 6.442 1.775 9.213 1.00 94.19 276 SER A CA 1
ATOM 2151 C C . SER A 1 276 ? 5.130 1.867 9.971 1.00 94.19 276 SER A C 1
ATOM 2153 O O . SER A 1 276 ? 4.827 1.054 10.845 1.00 94.19 276 SER A O 1
ATOM 2155 N N . THR A 1 277 ? 4.315 2.845 9.578 1.00 96.19 277 THR A N 1
ATOM 2156 C CA . THR A 1 277 ? 2.948 2.981 10.072 1.00 96.19 277 THR A CA 1
ATOM 2157 C C . THR A 1 277 ? 2.027 2.056 9.291 1.00 96.19 277 THR A C 1
ATOM 2159 O O . THR A 1 277 ? 1.930 2.154 8.070 1.00 96.19 277 THR A O 1
ATOM 2162 N N . TRP A 1 278 ? 1.275 1.218 9.989 1.00 96.62 278 TRP A N 1
ATOM 2163 C CA . TRP A 1 278 ? 0.272 0.334 9.413 1.00 96.62 278 TRP A CA 1
ATOM 2164 C C . TRP A 1 278 ? -1.116 0.714 9.890 1.00 96.62 278 TRP A C 1
ATOM 2166 O O . TRP A 1 278 ? -1.326 1.013 11.063 1.00 96.62 278 TRP A O 1
ATOM 2176 N N . LEU A 1 279 ? -2.079 0.652 8.977 1.00 97.88 279 LEU A N 1
ATOM 2177 C CA . LEU A 1 279 ? -3.498 0.678 9.284 1.00 97.88 279 LEU A CA 1
ATOM 2178 C C . LEU A 1 279 ? -4.083 -0.682 8.940 1.00 97.88 279 LEU A C 1
ATOM 2180 O O . LEU A 1 279 ? -3.862 -1.192 7.836 1.00 97.88 279 LEU A O 1
ATOM 2184 N N . ALA A 1 280 ? -4.889 -1.237 9.839 1.00 97.38 280 ALA A N 1
ATOM 2185 C CA . ALA A 1 280 ? -5.552 -2.497 9.563 1.00 97.38 280 ALA A CA 1
ATOM 2186 C C . ALA A 1 280 ? -6.941 -2.622 10.153 1.00 97.38 280 ALA A C 1
ATOM 2188 O O . ALA A 1 280 ? -7.282 -2.048 11.188 1.00 97.38 280 ALA A O 1
ATOM 2189 N N . PHE A 1 281 ? -7.724 -3.460 9.490 1.00 97.69 281 PHE A N 1
ATOM 2190 C CA . PHE A 1 281 ? -8.995 -3.953 9.988 1.00 97.69 281 PHE A CA 1
ATOM 2191 C C . PHE A 1 281 ? -9.234 -5.382 9.474 1.00 97.69 281 PHE A C 1
ATOM 2193 O O . PHE A 1 281 ? -8.682 -5.771 8.439 1.00 97.69 281 PHE A O 1
ATOM 2200 N N . PRO A 1 282 ? -10.054 -6.188 10.166 1.00 96.19 282 PRO A N 1
ATOM 2201 C CA . PRO A 1 282 ? -10.397 -7.531 9.708 1.00 96.19 282 PRO A CA 1
ATOM 2202 C C . PRO A 1 282 ? -11.161 -7.516 8.379 1.00 96.19 282 PRO A C 1
ATOM 2204 O O . PRO A 1 282 ? -12.079 -6.717 8.195 1.00 96.19 282 PRO A O 1
ATOM 2207 N N . LYS A 1 283 ? -10.862 -8.441 7.463 1.00 95.50 283 LYS A N 1
ATOM 2208 C CA . LYS A 1 283 ? -11.627 -8.568 6.214 1.00 95.50 283 LYS A CA 1
ATOM 2209 C C . LYS A 1 283 ? -13.063 -8.980 6.509 1.00 95.50 283 LYS A C 1
ATOM 2211 O O . LYS A 1 283 ? -13.329 -10.093 6.961 1.00 95.50 283 LYS A O 1
ATOM 2216 N N . MET A 1 284 ? -14.010 -8.107 6.176 1.00 95.12 284 MET A N 1
ATOM 2217 C CA . MET A 1 284 ? -15.365 -8.217 6.714 1.00 95.12 284 MET A CA 1
ATOM 2218 C C . MET A 1 284 ? -16.136 -9.426 6.206 1.00 95.12 284 MET A C 1
ATOM 2220 O O . MET A 1 284 ? -16.945 -9.978 6.941 1.00 95.12 284 MET A O 1
ATOM 2224 N N . LYS A 1 285 ? -15.847 -9.891 4.987 1.00 94.94 285 LYS A N 1
ATOM 2225 C CA . LYS A 1 285 ? -16.427 -11.138 4.472 1.00 94.94 285 LYS A CA 1
ATOM 2226 C C . LYS A 1 285 ? -16.001 -12.368 5.266 1.00 94.94 285 LYS A C 1
ATOM 2228 O O . LYS A 1 285 ? -16.815 -13.262 5.433 1.00 94.94 285 LYS A O 1
ATOM 2233 N N . GLN A 1 286 ? -14.754 -12.425 5.731 1.00 95.00 286 GLN A N 1
ATOM 2234 C CA . GLN A 1 286 ? -14.271 -13.571 6.504 1.00 95.00 286 GLN A CA 1
ATOM 2235 C C . GLN A 1 286 ? -14.873 -13.559 7.900 1.00 95.00 286 GLN A C 1
ATOM 2237 O O . GLN A 1 286 ? -15.450 -14.556 8.307 1.00 95.00 286 GLN A O 1
ATOM 2242 N N . VAL A 1 287 ? -14.836 -12.397 8.562 1.00 95.38 287 VAL A N 1
ATOM 2243 C CA . VAL A 1 287 ? -15.469 -12.210 9.872 1.00 95.38 287 VAL A CA 1
ATOM 2244 C C . VAL A 1 287 ? -16.954 -12.559 9.818 1.00 95.38 287 VAL A C 1
ATOM 2246 O O . VAL A 1 287 ? -17.423 -13.357 10.612 1.00 95.38 287 VAL A O 1
ATOM 2249 N N . ALA A 1 288 ? -17.700 -12.021 8.849 1.00 95.62 288 ALA A N 1
ATOM 2250 C CA . ALA A 1 288 ? -19.119 -12.336 8.702 1.00 95.62 288 ALA A CA 1
ATOM 2251 C C . ALA A 1 288 ? -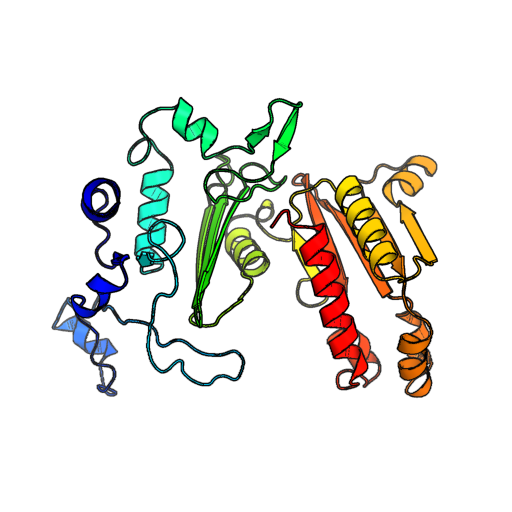19.369 -13.803 8.306 1.00 95.62 288 ALA A C 1
ATOM 2253 O O . ALA A 1 288 ? -20.407 -14.357 8.660 1.00 95.62 288 ALA A O 1
ATOM 2254 N N . GLY A 1 289 ? -18.432 -14.434 7.595 1.00 96.44 289 GLY A N 1
ATOM 2255 C CA . GLY A 1 289 ? -18.513 -15.841 7.204 1.00 96.44 289 GLY A CA 1
ATOM 2256 C C . GLY A 1 289 ? -18.470 -16.808 8.384 1.00 96.44 289 GLY A C 1
ATOM 2257 O O . GLY A 1 289 ? -19.109 -17.854 8.321 1.00 96.44 289 GLY A O 1
ATOM 2258 N N . GLU A 1 290 ? -17.820 -16.437 9.491 1.00 96.19 290 GLU A N 1
ATOM 2259 C CA . GLU A 1 290 ? -17.864 -17.213 10.742 1.00 96.19 290 GLU A CA 1
ATOM 2260 C C . GLU A 1 290 ? -19.293 -17.320 11.320 1.00 96.19 290 GLU A C 1
ATOM 2262 O O . GLU A 1 290 ? -19.576 -18.240 12.084 1.00 96.19 290 GLU A O 1
ATOM 2267 N N . TYR A 1 291 ? -20.208 -16.446 10.882 1.00 96.50 291 TYR A N 1
ATOM 2268 C CA . TYR A 1 291 ? -21.628 -16.405 11.258 1.00 96.50 291 TYR A CA 1
ATOM 2269 C C . TYR A 1 291 ? -22.573 -16.761 10.089 1.00 96.50 291 TYR A C 1
ATOM 2271 O O . TYR A 1 291 ? -23.785 -16.595 10.196 1.00 96.50 291 TYR A O 1
ATOM 2279 N N . GLY A 1 292 ? -22.049 -17.199 8.933 1.00 96.38 292 GLY A N 1
ATOM 2280 C CA . GLY A 1 292 ? -22.851 -17.465 7.725 1.00 96.38 292 GLY A CA 1
ATOM 2281 C C . GLY A 1 292 ? -23.457 -16.213 7.068 1.00 96.38 292 GLY A C 1
ATOM 2282 O O . GLY A 1 292 ? -24.481 -16.289 6.385 1.00 96.38 292 GLY A O 1
ATOM 2283 N N . LEU A 1 293 ? -22.858 -15.040 7.306 1.00 95.81 293 LEU A N 1
ATOM 2284 C CA . LEU A 1 293 ? -23.331 -13.731 6.843 1.00 95.81 293 LEU A CA 1
ATOM 2285 C C . LEU A 1 293 ? -22.421 -13.105 5.774 1.00 95.81 293 LEU A C 1
ATOM 2287 O O . LEU A 1 293 ? -22.569 -11.926 5.453 1.00 95.81 293 LEU A O 1
ATOM 2291 N N . GLU A 1 294 ? -21.494 -13.853 5.173 1.00 95.31 294 GLU A N 1
ATOM 2292 C CA . GLU A 1 294 ? -20.505 -13.341 4.210 1.00 95.31 294 GLU A CA 1
ATOM 2293 C C . GLU A 1 294 ? -21.127 -12.691 2.962 1.00 95.31 294 GLU A C 1
ATOM 2295 O O . GLU A 1 294 ? -20.533 -11.793 2.353 1.00 95.31 294 GLU A O 1
ATOM 2300 N N . ASN A 1 295 ? -22.340 -13.121 2.605 1.00 94.25 295 ASN A N 1
ATOM 2301 C CA . ASN A 1 295 ? -23.118 -12.602 1.480 1.00 94.25 295 ASN A CA 1
ATOM 2302 C C . ASN A 1 295 ? -24.171 -11.564 1.903 1.00 94.25 295 ASN A C 1
ATOM 2304 O O . ASN A 1 295 ? -24.924 -11.072 1.059 1.00 94.25 295 ASN A O 1
ATOM 2308 N N . HIS A 1 296 ? -24.235 -11.200 3.189 1.00 93.38 296 HIS A N 1
ATOM 2309 C CA . HIS A 1 296 ? -25.171 -10.192 3.664 1.00 93.38 296 HIS A CA 1
ATOM 2310 C C . HIS A 1 296 ? -24.841 -8.821 3.030 1.00 93.38 296 HIS A C 1
ATOM 2312 O O . HIS A 1 296 ? -23.689 -8.376 3.101 1.00 93.38 296 HIS A O 1
ATOM 2318 N N . PRO A 1 297 ? -25.816 -8.091 2.445 1.00 89.06 297 PRO A N 1
ATOM 2319 C CA . PRO A 1 297 ? -25.548 -6.884 1.649 1.00 89.06 297 PRO A CA 1
ATOM 2320 C C . PRO A 1 297 ? -24.738 -5.801 2.376 1.00 89.06 297 PRO A C 1
ATOM 2322 O O . PRO A 1 297 ? -23.945 -5.078 1.772 1.00 89.06 297 PRO A O 1
ATOM 2325 N N . VAL A 1 298 ? -24.915 -5.700 3.695 1.00 91.38 298 VAL A N 1
ATOM 2326 C CA . VAL A 1 298 ? -24.226 -4.713 4.536 1.00 91.38 298 VAL A CA 1
ATOM 2327 C C . VAL A 1 298 ? -22.718 -4.970 4.635 1.00 91.38 298 VAL A C 1
ATOM 2329 O O . VAL A 1 298 ? -21.955 -4.008 4.705 1.00 91.38 298 VAL A O 1
ATOM 2332 N N . VAL A 1 299 ? -22.267 -6.227 4.578 1.00 93.88 299 VAL A N 1
ATOM 2333 C CA . VAL A 1 299 ? -20.850 -6.597 4.757 1.00 93.88 299 VAL A CA 1
ATOM 2334 C C . VAL A 1 299 ? -19.975 -5.965 3.675 1.00 93.88 299 VAL A C 1
ATOM 2336 O O . VAL A 1 299 ? -18.919 -5.403 3.966 1.00 93.88 299 VAL A O 1
ATOM 2339 N N . GLY A 1 300 ? -20.443 -5.973 2.424 1.00 92.56 300 GLY A N 1
ATOM 2340 C CA . GLY A 1 300 ? -19.741 -5.318 1.319 1.00 92.56 300 GLY A CA 1
ATOM 2341 C C . GLY A 1 300 ? -19.640 -3.798 1.490 1.00 92.56 300 GLY A C 1
ATOM 2342 O O . GLY A 1 300 ? -18.620 -3.206 1.141 1.00 92.56 300 GLY A O 1
ATOM 2343 N N . ASN A 1 301 ? -20.668 -3.162 2.057 1.00 91.88 301 ASN A N 1
ATOM 2344 C CA . ASN A 1 301 ? -20.658 -1.723 2.327 1.00 91.88 301 ASN A CA 1
ATOM 2345 C C . ASN A 1 301 ? -19.717 -1.368 3.487 1.00 91.88 301 ASN A C 1
ATOM 2347 O O . ASN A 1 301 ? -18.995 -0.378 3.392 1.00 91.88 301 ASN A O 1
ATOM 2351 N N . MET A 1 302 ? -19.681 -2.191 4.542 1.00 93.62 302 MET A N 1
ATOM 2352 C CA . MET A 1 302 ? -18.731 -2.042 5.649 1.00 93.62 302 MET A CA 1
ATOM 2353 C C . MET A 1 302 ? -17.286 -2.147 5.158 1.00 93.62 302 MET A C 1
ATOM 2355 O O . MET A 1 302 ? -16.485 -1.262 5.442 1.00 93.62 302 MET A O 1
ATOM 2359 N N . GLN A 1 303 ? -16.974 -3.168 4.351 1.00 94.69 303 GLN A N 1
ATOM 2360 C CA . GLN A 1 303 ? -15.646 -3.341 3.755 1.00 94.69 303 GLN A CA 1
ATOM 2361 C C . GLN A 1 303 ? -15.225 -2.094 2.961 1.00 94.69 303 GLN A C 1
ATOM 2363 O O . GLN A 1 303 ? -14.157 -1.540 3.201 1.00 94.69 303 GLN A O 1
ATOM 2368 N N . LYS A 1 304 ? -16.087 -1.601 2.061 1.00 93.94 304 LYS A N 1
ATOM 2369 C CA . LYS A 1 304 ? -15.798 -0.408 1.245 1.00 93.94 304 LYS A CA 1
ATOM 2370 C C . LYS A 1 304 ? -15.590 0.853 2.084 1.00 93.94 304 LYS A C 1
ATOM 2372 O O . LYS A 1 304 ? -14.737 1.670 1.747 1.00 93.94 304 LYS A O 1
ATOM 2377 N N . LEU A 1 305 ? -16.368 1.028 3.154 1.00 94.69 305 LEU A N 1
ATOM 2378 C CA . LEU A 1 305 ? -16.203 2.150 4.077 1.00 94.69 305 LEU A CA 1
ATOM 2379 C C . LEU A 1 305 ? -14.838 2.092 4.772 1.00 94.69 305 LEU A C 1
ATOM 2381 O O . LEU A 1 305 ? -14.127 3.093 4.780 1.00 94.69 305 LEU A O 1
ATOM 2385 N N . LEU A 1 306 ? -14.468 0.930 5.316 1.00 96.62 306 LEU A N 1
ATOM 2386 C CA . LEU A 1 306 ? -13.194 0.733 6.010 1.00 96.62 306 LEU A CA 1
ATOM 2387 C C . LEU A 1 306 ? -11.999 0.950 5.074 1.00 96.62 306 LEU A C 1
ATOM 2389 O O . LEU A 1 306 ? -11.084 1.694 5.420 1.00 96.62 306 LEU A O 1
ATOM 2393 N N . GLU A 1 307 ? -12.045 0.395 3.859 1.00 95.50 307 GLU A N 1
ATOM 2394 C CA . GLU A 1 307 ? -11.011 0.628 2.843 1.00 95.50 307 GLU A CA 1
ATOM 2395 C C . GLU A 1 307 ? -10.879 2.111 2.490 1.00 95.50 307 GLU A C 1
ATOM 2397 O O . GLU A 1 307 ? -9.763 2.611 2.358 1.00 95.50 307 GLU A O 1
ATOM 2402 N N . LYS A 1 308 ? -12.001 2.829 2.352 1.00 95.25 308 LYS A N 1
ATOM 2403 C CA . LYS A 1 308 ? -11.994 4.266 2.059 1.00 95.25 308 LYS A CA 1
ATOM 2404 C C . LYS A 1 308 ? -11.337 5.063 3.187 1.00 95.25 308 LYS A C 1
ATOM 2406 O O . LYS A 1 308 ? -10.477 5.891 2.898 1.00 95.25 308 LYS A O 1
ATOM 2411 N N . LEU A 1 309 ? -11.729 4.807 4.436 1.00 96.88 309 LEU A N 1
ATOM 2412 C CA . LEU A 1 309 ? -11.177 5.485 5.614 1.00 96.88 309 LEU A CA 1
ATOM 2413 C C . LEU A 1 309 ? -9.665 5.262 5.718 1.00 96.88 309 LEU A C 1
ATOM 2415 O O . LEU A 1 309 ? -8.893 6.213 5.831 1.00 96.88 309 LEU A O 1
ATOM 2419 N N . VAL A 1 310 ? -9.237 4.003 5.610 1.00 96.62 310 VAL A N 1
ATOM 2420 C CA . VAL A 1 310 ? -7.820 3.640 5.680 1.00 96.62 310 VAL A CA 1
ATOM 2421 C C . VAL A 1 310 ? -7.025 4.275 4.540 1.00 96.62 310 VAL A C 1
ATOM 2423 O O . VAL A 1 310 ? -6.009 4.909 4.805 1.00 96.62 310 VAL A O 1
ATOM 2426 N N . LYS A 1 311 ? -7.495 4.195 3.288 1.00 94.00 311 LYS A N 1
ATOM 2427 C CA . LYS A 1 311 ? -6.795 4.796 2.137 1.00 94.00 311 LYS A CA 1
ATOM 2428 C C . LYS A 1 311 ? -6.621 6.307 2.282 1.00 94.00 311 LYS A C 1
ATOM 2430 O O . LYS A 1 311 ? -5.540 6.812 2.000 1.00 94.00 311 LYS A O 1
ATOM 2435 N N . GLN A 1 312 ? -7.652 7.018 2.738 1.00 94.62 312 GLN A N 1
ATOM 2436 C CA . GLN A 1 312 ? -7.604 8.475 2.915 1.00 94.62 312 GLN A CA 1
ATOM 2437 C C . GLN A 1 312 ? -6.742 8.901 4.112 1.00 94.62 312 GLN A C 1
ATOM 2439 O O . GLN A 1 312 ? -6.135 9.974 4.103 1.00 94.62 312 GLN A O 1
ATOM 2444 N N . ALA A 1 313 ? -6.707 8.090 5.172 1.00 96.19 313 ALA A N 1
ATOM 2445 C CA . ALA A 1 313 ? -5.885 8.380 6.340 1.00 96.19 313 ALA A CA 1
ATOM 2446 C C . ALA A 1 313 ? -4.404 8.103 6.077 1.00 96.19 313 ALA A C 1
ATOM 2448 O O . ALA A 1 313 ? -3.577 8.927 6.458 1.00 96.19 313 ALA A O 1
ATOM 2449 N N . ALA A 1 314 ? -4.102 6.996 5.395 1.00 93.31 314 ALA A N 1
ATOM 2450 C CA . ALA A 1 314 ? -2.751 6.517 5.123 1.00 93.31 314 ALA A CA 1
ATOM 2451 C C . ALA A 1 314 ? -1.997 7.349 4.078 1.00 93.31 314 ALA A C 1
ATOM 2453 O O . ALA A 1 314 ? -0.787 7.518 4.200 1.00 93.31 314 ALA A O 1
ATOM 2454 N N . ASN A 1 315 ? -2.696 7.853 3.058 1.00 89.06 315 ASN A N 1
ATOM 2455 C CA . ASN A 1 315 ? -2.068 8.473 1.893 1.00 89.06 315 ASN A CA 1
ATOM 2456 C C . ASN A 1 315 ? -2.284 9.987 1.852 1.00 89.06 315 ASN A C 1
ATOM 2458 O O . ASN A 1 315 ? -3.297 10.518 2.324 1.00 89.06 315 ASN A O 1
ATOM 2462 N N . LEU A 1 316 ? -1.320 10.689 1.259 1.00 78.00 316 LEU A N 1
ATOM 2463 C CA . LEU A 1 316 ? -1.442 12.108 0.937 1.00 78.00 316 LEU A CA 1
ATOM 2464 C C . LEU A 1 316 ? -2.287 12.352 -0.328 1.00 78.00 316 LEU A C 1
ATOM 2466 O O . LEU A 1 316 ? -2.950 13.388 -0.407 1.00 78.00 316 LEU A O 1
ATOM 2470 N N . TYR A 1 317 ? -2.262 11.412 -1.280 1.00 63.22 317 TYR A N 1
ATOM 2471 C CA . TYR A 1 317 ? -2.921 11.484 -2.590 1.00 63.22 317 TYR A CA 1
ATOM 2472 C C . TYR A 1 317 ? -3.830 10.280 -2.838 1.00 63.22 317 TYR A C 1
ATOM 2474 O O . TYR A 1 317 ? -3.457 9.167 -2.404 1.00 63.22 317 TYR A O 1
#

pLDDT: mean 90.38, std 7.58, range [57.31, 98.69]

InterPro domains:
  IPR005180 Domain of unknown function DUF302 [PF03625] (199-309)
  IPR005180 Domain of unknown function DUF302 [cd14797] (191-313)
  IPR012338 Beta-lactamase/transpeptidase-like [G3DSA:3.40.710.10] (1-178)
  IPR012338 Beta-lactamase/transpeptidase-like [SSF56601] (1-181)
  IPR035923 TT1751-like domain superfamily [G3DSA:3.30.310.70] (192-314)
  IPR035923 TT1751-like domain superfamily [SSF103247] (194-311)

Sequence (317 aa):
MKKNQFELLGLKHTSFSDGLPAFRQEDLSLSEYVHQIFKTDGRYIDPAETAVSYRSDGSVYPQLHSSALRGFGDVWASAQDISFWDIGLAGGVLIKKPENRAVLYAPWTLPDGRTVWGSAGWQFYHHRGLMDIKGSVPGFSSFLSRFTHPEELVCVTLLANKEGVDFTNLGRKIAGAFGDLLSTNYDDNRLFLMEGQFSADETAERLEKQLKALDIPVFAKFDHAKNAAEAGLELRPTTVLVFGAPKVGTGLMQADQSIALELPLKIAVWEDEAGSTWLAFPKMKQVAGEYGLENHPVVGNMQKLLEKLVKQAANLY

Organism: NCBI:txid566550